Protein AF-A0A1X6WXD1-F1 (afdb_monomer)

Secondary structure (DSSP, 8-state):
--PPPPPPPP--PPPPP---PPPPS-SS--PPPHHHHHHHHHHHHHHHHHHHHHHHHHHTSSS-GGGHHHHHHHHHTHHHHHHHHHS-TTS-HHHHTT-----HHHHHHHHHHHHHHHHHHHHHHHHHHHHHT-------S-HHHHHHHHHHHHHHHHHHHHHHHIIIIIIIHHHHGGG-HHHHHHHHHHHHH-

Structure (mmCIF, N/CA/C/O backbone):
data_AF-A0A1X6WXD1-F1
#
_entry.id   AF-A0A1X6WXD1-F1
#
loop_
_atom_site.group_PDB
_atom_site.id
_atom_site.type_symbol
_atom_site.label_atom_id
_atom_site.label_alt_id
_atom_site.label_comp_id
_atom_site.label_asym_id
_atom_site.label_entity_id
_atom_site.label_seq_id
_atom_site.pdbx_PDB_ins_code
_atom_site.Cartn_x
_atom_site.Cartn_y
_atom_site.Cartn_z
_atom_site.occupancy
_atom_site.B_iso_or_equiv
_atom_site.auth_seq_id
_atom_site.auth_comp_id
_atom_site.auth_asym_id
_atom_site.auth_atom_id
_atom_site.pdbx_PDB_model_num
ATOM 1 N N . MET A 1 1 ? -88.765 22.624 2.369 1.00 48.56 1 MET A N 1
ATOM 2 C CA . MET A 1 1 ? -87.751 21.560 2.537 1.00 48.56 1 MET A CA 1
ATOM 3 C C . MET A 1 1 ? -86.383 22.244 2.552 1.00 48.56 1 MET A C 1
ATOM 5 O O . MET A 1 1 ? -85.801 22.458 1.502 1.00 48.56 1 MET A O 1
ATOM 9 N N . HIS A 1 2 ? -85.941 22.724 3.717 1.00 47.31 2 HIS A N 1
ATOM 10 C CA . HIS A 1 2 ? -8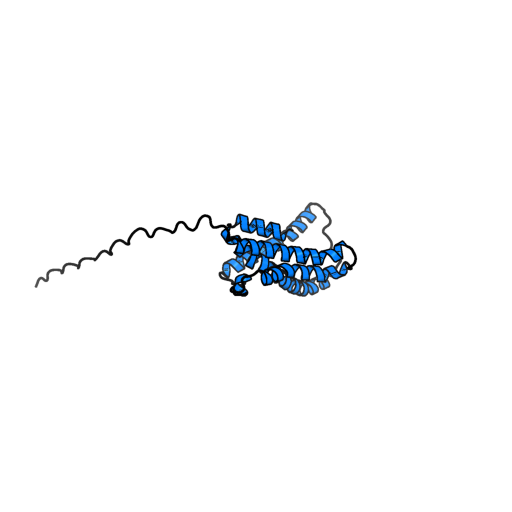4.660 23.423 3.893 1.00 47.31 2 HIS A CA 1
ATOM 11 C C . HIS A 1 2 ? -83.834 22.622 4.902 1.00 47.31 2 HIS A C 1
ATOM 13 O O . HIS A 1 2 ? -84.168 22.594 6.082 1.00 47.31 2 HIS A O 1
ATOM 19 N N . LEU A 1 3 ? -82.805 21.923 4.421 1.00 53.38 3 LEU A N 1
ATOM 20 C CA . LEU A 1 3 ? -81.825 21.232 5.257 1.00 53.38 3 LEU A CA 1
ATOM 21 C C . LEU A 1 3 ? -80.667 22.197 5.535 1.00 53.38 3 LEU A C 1
ATOM 23 O O . LEU A 1 3 ? -80.061 22.724 4.604 1.00 53.38 3 LEU A O 1
ATOM 27 N N . ALA A 1 4 ? -80.406 22.456 6.815 1.00 57.50 4 ALA A N 1
ATOM 28 C CA . ALA A 1 4 ? -79.294 23.281 7.274 1.00 57.50 4 ALA A CA 1
ATOM 29 C C . ALA A 1 4 ? -77.946 22.546 7.097 1.00 57.50 4 ALA A C 1
ATOM 31 O O . ALA A 1 4 ? -77.901 21.321 7.234 1.00 57.50 4 ALA A O 1
ATOM 32 N N . PRO A 1 5 ? -76.841 23.263 6.818 1.00 61.25 5 PRO A N 1
ATOM 33 C CA . PRO A 1 5 ? -75.534 22.651 6.612 1.00 61.25 5 PRO A CA 1
ATOM 34 C C . PRO A 1 5 ? -74.888 22.230 7.941 1.00 61.25 5 PRO A C 1
ATOM 36 O O . PRO A 1 5 ? -74.872 22.977 8.919 1.00 61.25 5 PRO A O 1
ATOM 39 N N . SER A 1 6 ? -74.350 21.012 7.964 1.00 67.75 6 SER A N 1
ATOM 40 C CA . SER A 1 6 ? -73.654 20.414 9.106 1.00 67.75 6 SER A CA 1
ATOM 41 C C . SER A 1 6 ? -72.299 21.090 9.355 1.00 67.75 6 SER A C 1
ATOM 43 O O . SER A 1 6 ? -71.526 21.302 8.423 1.00 67.75 6 SER A O 1
ATOM 45 N N . ALA A 1 7 ? -71.998 21.412 10.615 1.00 71.25 7 ALA A N 1
ATOM 46 C CA . ALA A 1 7 ? -70.730 22.021 11.015 1.00 71.25 7 ALA A CA 1
ATOM 47 C C . ALA A 1 7 ? -69.546 21.029 10.900 1.00 71.25 7 ALA A C 1
ATOM 49 O O . ALA A 1 7 ? -69.711 19.850 11.225 1.00 71.25 7 ALA A O 1
ATOM 50 N N . PRO A 1 8 ? -68.346 21.478 10.481 1.00 67.56 8 PRO A N 1
ATOM 51 C CA . PRO A 1 8 ? -67.167 20.620 10.392 1.00 67.56 8 PRO A CA 1
ATOM 52 C C . PRO A 1 8 ? -66.574 20.303 11.776 1.00 67.56 8 PRO A C 1
ATOM 54 O O . PRO A 1 8 ? -66.533 21.147 12.671 1.00 67.56 8 PRO A O 1
ATOM 57 N N . ALA A 1 9 ? -66.093 19.067 11.936 1.00 72.06 9 ALA A N 1
ATOM 58 C CA . ALA A 1 9 ? -65.501 18.560 13.171 1.00 72.06 9 ALA A CA 1
ATOM 59 C C . ALA A 1 9 ? -64.165 19.256 13.524 1.00 72.06 9 ALA A C 1
ATOM 61 O O . ALA A 1 9 ? -63.400 19.622 12.626 1.00 72.06 9 ALA A O 1
ATOM 62 N N . PRO A 1 10 ? -63.836 19.411 14.823 1.00 64.69 10 PRO A N 1
ATOM 63 C CA . PRO A 1 10 ? -62.622 20.095 15.256 1.00 64.69 10 PRO A CA 1
ATOM 64 C C . PRO A 1 10 ? -61.360 19.285 14.925 1.00 64.69 10 PRO A C 1
ATOM 66 O O . PRO A 1 10 ? -61.199 18.135 15.338 1.00 64.69 10 PRO A O 1
ATOM 69 N N . VAL A 1 11 ? -60.428 19.919 14.212 1.00 72.00 11 VAL A N 1
ATOM 70 C CA . VAL A 1 11 ? -59.100 19.376 13.898 1.00 72.00 11 VAL A CA 1
ATOM 71 C C . VAL A 1 11 ? -58.267 19.300 15.183 1.00 72.00 11 VAL A C 1
ATOM 73 O O . VAL A 1 11 ? -57.870 20.326 15.739 1.00 72.00 11 VAL A O 1
ATOM 76 N N . ARG A 1 12 ? -57.978 18.084 15.668 1.00 65.88 12 ARG A N 1
ATOM 77 C CA . ARG A 1 12 ? -57.019 17.865 16.767 1.00 65.88 12 ARG A CA 1
ATOM 78 C C . ARG A 1 12 ? -55.612 18.236 16.295 1.00 65.88 12 ARG A C 1
ATOM 80 O O . ARG A 1 12 ? -55.064 17.575 15.417 1.00 65.88 12 ARG A O 1
ATOM 87 N N . ARG A 1 13 ? -55.010 19.264 16.899 1.00 68.56 13 ARG A N 1
ATOM 88 C CA . ARG A 1 13 ? -53.580 19.554 16.724 1.00 68.56 13 ARG A CA 1
ATOM 89 C C . ARG A 1 13 ? -52.747 18.506 17.481 1.00 68.56 13 ARG A C 1
ATOM 91 O O . ARG A 1 13 ? -53.085 18.218 18.631 1.00 68.56 13 ARG A O 1
ATOM 98 N N . PRO A 1 14 ? -51.689 17.936 16.879 1.00 64.69 14 PRO A N 1
ATOM 99 C CA . PRO A 1 14 ? -50.754 17.078 17.599 1.00 64.69 14 PRO A CA 1
ATOM 100 C C . PRO A 1 14 ? -50.021 17.883 18.681 1.00 64.69 14 PRO A C 1
ATOM 102 O O . PRO A 1 14 ? -49.729 19.066 18.500 1.00 64.69 14 PRO A O 1
ATOM 105 N N . ALA A 1 15 ? -49.773 17.242 19.823 1.00 72.12 15 ALA A N 1
ATOM 106 C CA . ALA A 1 15 ? -49.059 17.841 20.945 1.00 72.12 15 ALA A CA 1
ATOM 107 C C . ALA A 1 15 ? -47.616 18.215 20.540 1.00 72.12 15 ALA A C 1
ATOM 109 O O . ALA A 1 15 ? -47.012 17.489 19.747 1.00 72.12 15 ALA A O 1
ATOM 110 N N . PRO A 1 16 ? -47.056 19.319 21.068 1.00 65.69 16 PRO A N 1
ATOM 111 C CA . PRO A 1 16 ? -45.672 19.695 20.805 1.00 65.69 16 PRO A CA 1
ATOM 112 C C . PRO A 1 16 ? -44.719 18.609 21.321 1.00 65.69 16 PRO A C 1
ATOM 114 O O . PRO A 1 16 ? -44.804 18.180 22.472 1.00 65.69 16 PRO A O 1
ATOM 117 N N . GLU A 1 17 ? -43.828 18.157 20.440 1.00 64.50 17 GLU A N 1
ATOM 118 C CA . GLU A 1 17 ? -42.759 17.211 20.749 1.00 64.50 17 GLU A CA 1
ATOM 119 C C . GLU A 1 17 ? -41.848 17.803 21.843 1.00 64.50 17 GLU A C 1
ATOM 121 O O . GLU A 1 17 ? -41.501 18.987 21.763 1.00 64.50 17 GLU A O 1
ATOM 126 N N . PRO A 1 18 ? -41.461 17.038 22.881 1.00 63.66 18 PRO A N 1
ATOM 127 C CA . PRO A 1 18 ? -40.590 17.548 23.931 1.00 63.66 18 PRO A CA 1
ATOM 128 C C . PRO A 1 18 ? -39.228 17.934 23.344 1.00 63.66 18 PRO A C 1
ATOM 130 O O . PRO A 1 18 ? -38.431 17.088 22.934 1.00 63.66 18 PRO A O 1
ATOM 133 N N . VAL A 1 19 ? -38.972 19.241 23.317 1.00 65.69 19 VAL A N 1
ATOM 134 C CA . VAL A 1 19 ? -37.681 19.835 22.979 1.00 65.69 19 VAL A CA 1
ATOM 135 C C . VAL A 1 19 ? -36.652 19.381 24.012 1.00 65.69 19 VAL A C 1
ATOM 137 O O . VAL A 1 19 ? -36.788 19.663 25.199 1.00 65.69 19 VAL A O 1
ATOM 140 N N . GLY A 1 20 ? -35.598 18.717 23.538 1.00 57.03 20 GLY A N 1
ATOM 141 C CA . GLY A 1 20 ? -34.371 18.505 24.301 1.00 57.03 20 GLY A CA 1
ATOM 142 C C . GLY A 1 20 ? -34.210 17.099 24.869 1.00 57.03 20 GLY A C 1
ATOM 143 O O . GLY A 1 20 ? -34.430 16.859 26.052 1.00 57.03 20 GLY A O 1
ATOM 144 N N . ARG A 1 21 ? -33.666 16.185 24.058 1.00 58.44 21 ARG A N 1
ATOM 145 C CA . ARG A 1 21 ? -32.706 15.235 24.629 1.00 58.44 21 ARG A CA 1
ATOM 146 C C . ARG A 1 21 ? -31.369 15.970 24.736 1.00 58.44 21 ARG A C 1
ATOM 148 O O . ARG A 1 21 ? -30.924 16.489 23.711 1.00 58.44 21 ARG A O 1
ATOM 155 N N . PRO A 1 22 ? -30.730 16.034 25.916 1.00 53.44 22 PRO A N 1
ATOM 156 C CA . PRO A 1 22 ? -29.361 16.514 26.000 1.00 53.44 22 PRO A CA 1
ATOM 157 C C . PRO A 1 22 ? -28.503 15.643 25.080 1.00 53.44 22 PRO A C 1
ATOM 159 O O . PRO A 1 22 ? -28.477 14.416 25.206 1.00 53.44 22 PRO A O 1
ATOM 162 N N . VAL A 1 23 ? -27.866 16.280 24.098 1.00 59.88 23 VAL A N 1
ATOM 163 C CA . VAL A 1 23 ? -26.825 15.648 23.290 1.00 59.88 23 VAL A CA 1
ATOM 164 C C . VAL A 1 23 ? -25.722 15.267 24.276 1.00 59.88 23 VAL A C 1
ATOM 166 O O . VAL A 1 23 ? -25.242 16.151 24.980 1.00 59.88 23 VAL A O 1
ATOM 169 N N . PRO A 1 24 ? -25.339 13.986 24.405 1.00 51.44 24 PRO A N 1
ATOM 170 C CA . PRO A 1 24 ? -24.245 13.630 25.290 1.00 51.44 24 PRO A CA 1
ATOM 171 C C . PRO A 1 24 ? -22.985 14.366 24.826 1.00 51.44 24 PRO A C 1
ATOM 173 O O . PRO A 1 24 ? -22.583 14.214 23.669 1.00 51.44 24 PRO A O 1
ATOM 176 N N . ASP A 1 25 ? -22.343 15.100 25.733 1.00 48.59 25 ASP A N 1
ATOM 177 C CA . ASP A 1 25 ? -21.084 15.845 25.551 1.00 48.59 25 ASP A CA 1
ATOM 178 C C . ASP A 1 25 ? -19.863 14.958 25.197 1.00 48.59 25 ASP A C 1
ATOM 180 O O . ASP A 1 25 ? -18.711 15.300 25.443 1.00 48.59 25 ASP A O 1
ATOM 184 N N . SER A 1 26 ? -20.058 13.770 24.622 1.00 49.88 26 SER A N 1
ATOM 185 C CA . SER A 1 26 ? -19.025 12.738 24.521 1.00 49.88 26 SER A CA 1
ATOM 186 C C . SER A 1 26 ? -18.283 12.657 23.183 1.00 49.88 26 SER A C 1
ATOM 188 O O . SER A 1 26 ? -17.554 11.686 22.979 1.00 49.88 26 SER A O 1
ATOM 190 N N . VAL A 1 27 ? -18.455 13.612 22.262 1.00 49.44 27 VAL A N 1
ATOM 191 C CA . VAL A 1 27 ? -17.856 13.523 20.909 1.00 49.44 27 VAL A CA 1
ATOM 192 C C . VAL A 1 27 ? -16.528 14.284 20.781 1.00 49.44 27 VAL A C 1
ATOM 194 O O . VAL A 1 27 ? -15.740 13.990 19.886 1.00 49.44 27 VAL A O 1
ATOM 197 N N . ALA A 1 28 ? -16.202 15.187 21.705 1.00 44.31 28 ALA A N 1
ATOM 198 C CA . ALA A 1 28 ? -14.945 15.929 21.675 1.00 44.31 28 ALA A CA 1
ATOM 199 C C . ALA A 1 28 ? -13.966 15.391 22.733 1.00 44.31 28 ALA A C 1
ATOM 201 O O . ALA A 1 28 ? -14.111 15.661 23.919 1.00 44.31 28 ALA A O 1
ATOM 202 N N . GLY A 1 29 ? -12.950 14.628 22.314 1.00 44.19 29 GLY A N 1
ATOM 203 C CA . GLY A 1 29 ? -11.705 14.528 23.094 1.00 44.19 29 GLY A CA 1
ATOM 204 C C . GLY A 1 29 ? -11.271 13.160 23.623 1.00 44.19 29 GLY A C 1
ATOM 205 O O . GLY A 1 29 ? -10.232 13.088 24.275 1.00 44.19 29 GLY A O 1
ATOM 206 N N . ARG A 1 30 ? -11.957 12.048 23.328 1.00 48.09 30 ARG A N 1
ATOM 207 C CA . ARG A 1 30 ? -11.379 10.728 23.640 1.00 48.09 30 ARG A CA 1
ATOM 208 C C . ARG A 1 30 ? -10.403 10.302 22.547 1.00 48.09 30 ARG A C 1
ATOM 210 O O . ARG A 1 30 ? -10.778 9.648 21.578 1.00 48.09 30 ARG A O 1
ATOM 217 N N . GLY A 1 31 ? -9.132 10.665 22.738 1.00 51.12 31 GLY A N 1
ATOM 218 C CA . GLY A 1 31 ? -8.014 9.991 22.077 1.00 51.12 31 GLY A CA 1
ATOM 219 C C . GLY A 1 31 ? -8.125 8.468 22.250 1.00 51.12 31 GLY A C 1
ATOM 220 O O . GLY A 1 31 ? -8.835 8.001 23.149 1.00 51.12 31 GLY A O 1
ATOM 221 N N . PRO A 1 32 ? -7.476 7.660 21.394 1.00 55.47 32 PRO A N 1
ATOM 222 C CA . PRO A 1 32 ? -7.633 6.217 21.478 1.00 55.47 32 PRO A CA 1
ATOM 223 C C . PRO A 1 32 ? -7.220 5.750 22.869 1.00 55.47 32 PRO A C 1
ATOM 225 O O . PRO A 1 32 ? -6.181 6.173 23.378 1.00 55.47 32 PRO A O 1
ATOM 228 N N . GLY A 1 33 ? -8.021 4.870 23.473 1.00 65.25 33 GLY A N 1
ATOM 229 C CA . GLY A 1 33 ? -7.634 4.245 24.733 1.00 65.25 33 GLY A CA 1
ATOM 230 C C . GLY A 1 33 ? -6.223 3.639 24.614 1.00 65.25 33 GLY A C 1
ATOM 231 O O . GLY A 1 33 ? -5.844 3.224 23.515 1.00 65.25 33 GLY A O 1
ATOM 232 N N . PRO A 1 34 ? -5.442 3.547 25.704 1.00 68.75 34 PRO A N 1
ATOM 233 C CA . PRO A 1 34 ? -4.038 3.111 25.668 1.00 68.75 34 PRO A CA 1
ATOM 234 C C . PRO A 1 34 ? -3.801 1.818 24.867 1.00 68.75 34 PRO A C 1
ATOM 236 O O . PRO A 1 34 ? -2.837 1.704 24.115 1.00 68.75 34 PRO A O 1
ATOM 239 N N . ILE A 1 35 ? -4.749 0.879 24.939 1.00 70.81 35 ILE A N 1
ATOM 240 C CA . ILE A 1 35 ? -4.738 -0.397 24.206 1.00 70.81 35 ILE A CA 1
ATOM 241 C C . ILE A 1 35 ? -4.764 -0.199 22.677 1.00 70.81 35 ILE A C 1
ATOM 243 O O . ILE A 1 35 ? -4.145 -0.966 21.943 1.00 70.81 35 ILE A O 1
ATOM 247 N N . ALA A 1 36 ? -5.462 0.819 22.172 1.00 84.38 36 ALA A N 1
ATOM 248 C CA . ALA A 1 36 ? -5.522 1.117 20.742 1.00 84.38 36 ALA A CA 1
ATOM 249 C C . ALA A 1 36 ? -4.212 1.736 20.232 1.00 84.38 36 ALA A C 1
ATOM 251 O O . ALA A 1 36 ? -3.748 1.366 19.157 1.00 84.38 36 ALA A O 1
ATOM 252 N N . LEU A 1 37 ? -3.571 2.608 21.020 1.00 88.88 37 LEU A N 1
ATOM 253 C CA . LEU A 1 37 ? -2.254 3.146 20.669 1.00 88.88 37 LEU A CA 1
ATOM 254 C C . LEU A 1 37 ? -1.190 2.042 20.631 1.00 88.88 37 LEU A C 1
ATOM 256 O O . LEU A 1 37 ? -0.440 1.965 19.663 1.00 88.88 37 LEU A O 1
ATOM 260 N N . MET A 1 38 ? -1.162 1.159 21.634 1.00 92.00 38 MET A N 1
ATOM 261 C CA . MET A 1 38 ? -0.198 0.051 21.677 1.00 92.00 38 MET A CA 1
ATOM 262 C C . MET A 1 38 ? -0.319 -0.877 20.467 1.00 92.00 38 MET A C 1
ATOM 264 O O . MET A 1 38 ? 0.689 -1.356 19.961 1.00 92.00 38 MET A O 1
ATOM 268 N N . ARG A 1 39 ? -1.534 -1.099 19.952 1.00 93.38 39 ARG A N 1
ATOM 269 C CA . ARG A 1 39 ? -1.726 -1.886 18.727 1.00 93.38 39 ARG A CA 1
ATOM 270 C C . ARG A 1 39 ? -1.208 -1.182 17.484 1.00 93.38 39 ARG A C 1
ATOM 272 O O . ARG A 1 39 ? -0.612 -1.844 16.648 1.00 93.38 39 ARG A O 1
ATOM 279 N N . VAL A 1 40 ? -1.422 0.128 17.358 1.00 94.19 40 VAL A N 1
ATOM 280 C CA . VAL A 1 40 ? -0.889 0.911 16.230 1.00 94.19 40 VAL A CA 1
ATOM 281 C C . VAL A 1 40 ? 0.640 0.902 16.246 1.00 94.19 40 VAL A C 1
ATOM 283 O O . VAL A 1 40 ? 1.257 0.687 15.209 1.00 94.19 40 VAL A O 1
ATOM 286 N N . LEU A 1 41 ? 1.249 1.060 17.424 1.00 95.00 41 LEU A N 1
ATOM 287 C CA . LEU A 1 41 ? 2.702 0.959 17.575 1.00 95.00 41 LEU A CA 1
ATOM 288 C C . LEU A 1 41 ? 3.205 -0.457 17.281 1.00 95.00 41 LEU A C 1
ATOM 290 O O . LEU A 1 41 ? 4.175 -0.615 16.550 1.00 95.00 41 LEU A O 1
ATOM 294 N N . GLY A 1 42 ? 2.522 -1.486 17.790 1.00 96.19 42 GLY A N 1
ATOM 295 C CA . GLY A 1 42 ? 2.845 -2.879 17.485 1.00 96.19 42 GLY A CA 1
ATOM 296 C C . GLY A 1 42 ? 2.757 -3.179 15.989 1.00 96.19 42 GLY A C 1
ATOM 297 O O . GLY A 1 42 ? 3.638 -3.835 15.447 1.00 96.19 42 GLY A O 1
ATOM 298 N N . PHE A 1 43 ? 1.737 -2.652 15.307 1.00 96.75 43 PHE A N 1
ATOM 299 C CA . PHE A 1 43 ? 1.608 -2.753 13.856 1.00 96.75 43 PHE A CA 1
ATOM 300 C C . PHE A 1 43 ? 2.802 -2.104 13.153 1.00 96.75 43 PHE A C 1
ATOM 302 O O . PHE A 1 43 ? 3.431 -2.755 12.326 1.00 96.75 43 PHE A O 1
ATOM 309 N N . ALA A 1 44 ? 3.141 -0.862 13.513 1.00 96.25 44 ALA A N 1
ATOM 310 C CA . ALA A 1 44 ? 4.248 -0.131 12.902 1.00 96.25 44 ALA A CA 1
ATOM 311 C C . ALA A 1 44 ? 5.584 -0.865 13.083 1.00 96.25 44 ALA A C 1
ATOM 313 O O . ALA A 1 44 ? 6.301 -1.082 12.112 1.00 96.25 44 ALA A O 1
ATOM 314 N N . VAL A 1 45 ? 5.884 -1.316 14.306 1.00 97.44 45 VAL A N 1
ATOM 315 C CA . VAL A 1 45 ? 7.113 -2.064 14.613 1.00 97.44 45 VAL A CA 1
ATOM 316 C C . VAL A 1 45 ? 7.187 -3.364 13.819 1.00 97.44 45 VAL A C 1
ATOM 318 O O . VAL A 1 45 ? 8.244 -3.686 13.290 1.00 97.44 45 VAL A O 1
ATOM 321 N N . LEU A 1 46 ? 6.086 -4.111 13.711 1.00 97.31 46 LEU A N 1
ATOM 322 C CA . LEU A 1 46 ? 6.081 -5.365 12.958 1.00 97.31 46 LEU A CA 1
ATOM 323 C C . LEU A 1 46 ? 6.203 -5.134 11.452 1.00 97.31 46 LEU A C 1
ATOM 325 O O . LEU A 1 46 ? 6.985 -5.826 10.809 1.00 97.31 46 LEU A O 1
ATOM 329 N N . ALA A 1 47 ? 5.457 -4.179 10.892 1.00 96.06 47 ALA A N 1
ATOM 330 C CA . ALA A 1 47 ? 5.466 -3.905 9.458 1.00 96.06 47 ALA A CA 1
ATOM 331 C C . ALA A 1 47 ? 6.840 -3.392 9.002 1.00 96.06 47 ALA A C 1
ATOM 333 O O . ALA A 1 47 ? 7.459 -4.008 8.132 1.00 96.06 47 ALA A O 1
ATOM 334 N N . ILE A 1 48 ? 7.335 -2.332 9.655 1.00 95.88 48 ILE A N 1
ATOM 335 C CA . ILE A 1 48 ? 8.623 -1.692 9.349 1.00 95.88 48 ILE A CA 1
ATOM 336 C C . ILE A 1 48 ? 9.782 -2.611 9.739 1.00 95.88 48 ILE A C 1
ATOM 338 O O . ILE A 1 48 ? 10.746 -2.760 8.995 1.00 95.88 48 ILE A O 1
ATOM 342 N N . GLY A 1 49 ? 9.701 -3.273 10.895 1.00 96.44 49 GLY A N 1
ATOM 343 C CA . GLY A 1 49 ? 10.745 -4.188 11.349 1.00 96.44 49 GLY A CA 1
ATOM 344 C C . GLY A 1 49 ? 10.904 -5.383 10.415 1.00 96.44 49 GLY A C 1
ATOM 345 O O . GLY A 1 49 ? 12.027 -5.733 10.061 1.00 96.44 49 GLY A O 1
ATOM 346 N N . ALA A 1 50 ? 9.802 -5.986 9.962 1.00 95.69 50 ALA A N 1
ATOM 347 C CA . ALA A 1 50 ? 9.859 -7.114 9.038 1.00 95.69 50 ALA A CA 1
ATOM 348 C C . ALA A 1 50 ? 10.355 -6.704 7.643 1.00 95.69 50 ALA A C 1
ATOM 350 O O . ALA A 1 50 ? 11.183 -7.417 7.077 1.00 95.69 50 ALA A O 1
ATOM 351 N N . SER A 1 51 ? 9.908 -5.565 7.099 1.00 94.31 51 SER A N 1
ATOM 352 C CA . SER A 1 51 ? 10.415 -5.072 5.807 1.00 94.31 51 SER A CA 1
ATOM 353 C C . SER A 1 51 ? 11.901 -4.703 5.889 1.00 94.31 51 SER A C 1
ATOM 355 O O . SER A 1 51 ? 12.680 -5.063 5.004 1.00 94.31 51 SER A O 1
ATOM 357 N N . THR A 1 52 ? 12.327 -4.078 6.991 1.00 94.81 52 THR A N 1
ATOM 358 C CA . THR A 1 52 ? 13.740 -3.782 7.269 1.00 94.81 52 THR A CA 1
ATOM 359 C C . THR A 1 52 ? 14.563 -5.065 7.347 1.00 94.81 52 THR A C 1
ATOM 361 O O . THR A 1 52 ? 15.576 -5.181 6.663 1.00 94.81 52 THR A O 1
ATOM 364 N N . LEU A 1 53 ? 14.120 -6.065 8.117 1.00 95.31 53 LEU A N 1
ATOM 365 C CA . LEU A 1 53 ? 14.815 -7.352 8.244 1.00 95.31 53 LEU A CA 1
ATOM 366 C C . LEU A 1 53 ? 14.953 -8.075 6.899 1.00 95.31 53 LEU A C 1
ATOM 368 O O . LEU A 1 53 ? 16.005 -8.651 6.637 1.00 95.31 53 LEU A O 1
ATOM 372 N N . LEU A 1 54 ? 13.934 -8.012 6.037 1.00 93.56 54 LEU A N 1
ATOM 373 C CA . LEU A 1 54 ? 14.005 -8.554 4.675 1.00 93.56 54 LEU A CA 1
ATOM 374 C C . LEU A 1 54 ? 15.012 -7.807 3.792 1.00 93.56 54 LEU A C 1
ATOM 376 O O . LEU A 1 54 ? 15.579 -8.404 2.880 1.00 93.56 54 LEU A O 1
ATOM 380 N N . SER A 1 55 ? 15.256 -6.527 4.073 1.00 93.00 55 SER A N 1
ATOM 381 C CA . SER A 1 55 ? 16.152 -5.665 3.295 1.00 93.00 55 SER A CA 1
ATOM 382 C C . SER A 1 55 ? 17.618 -5.762 3.743 1.00 93.00 55 SER A C 1
ATOM 384 O O . SER A 1 55 ? 18.525 -5.548 2.940 1.00 93.00 55 SER A O 1
ATOM 386 N N . VAL A 1 56 ? 17.881 -6.131 5.004 1.00 95.44 56 VAL A N 1
ATOM 387 C CA . VAL A 1 56 ? 19.241 -6.241 5.573 1.00 95.44 56 VAL A CA 1
ATOM 388 C C . VAL A 1 56 ? 20.180 -7.146 4.750 1.00 95.44 56 VAL A C 1
ATOM 390 O O . VAL A 1 56 ? 21.299 -6.713 4.473 1.00 95.44 56 VAL A O 1
ATOM 393 N N . PRO A 1 57 ? 19.786 -8.355 4.300 1.00 95.19 57 PRO A N 1
ATOM 394 C CA . PRO A 1 57 ? 20.664 -9.214 3.502 1.00 95.19 57 PRO A CA 1
ATOM 395 C C . PRO A 1 57 ? 21.039 -8.634 2.133 1.00 95.19 57 PRO A C 1
ATOM 397 O O . PRO A 1 57 ? 22.057 -9.020 1.573 1.00 95.19 57 PRO A O 1
ATOM 400 N N . PHE A 1 58 ? 20.249 -7.711 1.589 1.00 94.81 58 PHE A N 1
ATOM 401 C CA . PHE A 1 58 ? 20.606 -7.002 0.359 1.00 94.81 58 PHE A CA 1
ATOM 402 C C . PHE A 1 58 ? 21.584 -5.866 0.662 1.00 94.81 58 PHE A C 1
ATOM 404 O O . PHE A 1 58 ? 22.584 -5.707 -0.029 1.00 94.81 58 PHE A O 1
ATOM 411 N N . ALA A 1 59 ? 21.355 -5.133 1.755 1.00 92.94 59 ALA A N 1
ATOM 412 C CA . ALA A 1 59 ? 22.234 -4.046 2.185 1.00 92.94 59 ALA A CA 1
ATOM 413 C C . ALA A 1 59 ? 23.641 -4.524 2.591 1.00 92.94 59 ALA A C 1
ATOM 415 O O . ALA A 1 59 ? 24.619 -3.810 2.386 1.00 92.94 59 ALA A O 1
ATOM 416 N N . LEU A 1 60 ? 23.754 -5.725 3.167 1.00 96.19 60 LEU A N 1
ATOM 417 C CA . LEU A 1 60 ? 25.036 -6.300 3.588 1.00 96.19 60 LEU A CA 1
ATOM 418 C C . LEU A 1 60 ? 25.786 -7.029 2.455 1.00 96.19 60 LEU A C 1
ATOM 420 O O . LEU A 1 60 ? 26.923 -7.450 2.661 1.00 96.19 60 LEU A O 1
ATOM 424 N N . GLY A 1 61 ? 25.155 -7.229 1.293 1.00 94.31 61 GLY A N 1
ATOM 425 C CA . GLY A 1 61 ? 25.720 -7.954 0.151 1.00 94.31 61 GLY A CA 1
ATOM 426 C C . GLY A 1 61 ? 25.736 -9.500 0.151 1.00 94.31 61 GLY A C 1
ATOM 427 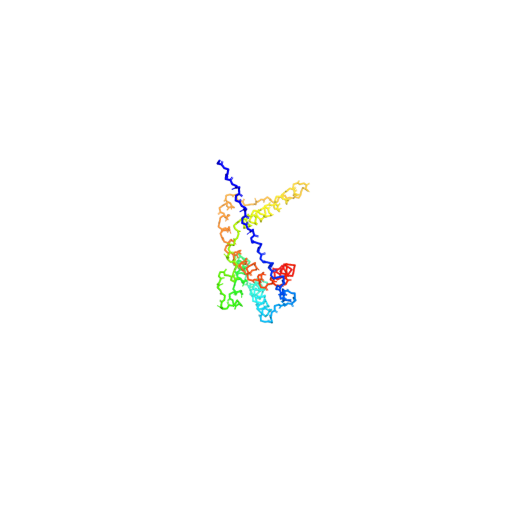O O . GLY A 1 61 ? 26.260 -10.040 -0.823 1.00 94.31 61 GLY A O 1
ATOM 428 N N . PRO A 1 62 ? 25.215 -10.273 1.135 1.00 93.25 62 PRO A N 1
ATOM 429 C CA . PRO A 1 62 ? 25.208 -11.738 1.028 1.00 93.25 62 PRO A CA 1
ATOM 430 C C . PRO A 1 62 ? 24.182 -12.304 0.033 1.00 93.25 62 PRO A C 1
ATOM 432 O O . PRO A 1 62 ? 24.263 -13.489 -0.288 1.00 93.25 62 PRO A O 1
ATOM 435 N N . VAL A 1 63 ? 23.203 -11.511 -0.420 1.00 94.62 63 VAL A N 1
ATOM 436 C CA . VAL A 1 63 ? 22.137 -11.959 -1.333 1.00 94.62 63 VAL A CA 1
ATOM 437 C C . VAL A 1 63 ? 22.256 -11.245 -2.686 1.00 94.62 63 VAL A C 1
ATOM 439 O O . VAL A 1 63 ? 22.422 -10.027 -2.703 1.00 94.62 63 VAL A O 1
ATOM 442 N N . PRO A 1 64 ? 22.152 -11.976 -3.813 1.00 94.81 64 PRO A N 1
ATOM 443 C CA . PRO A 1 64 ? 22.226 -11.397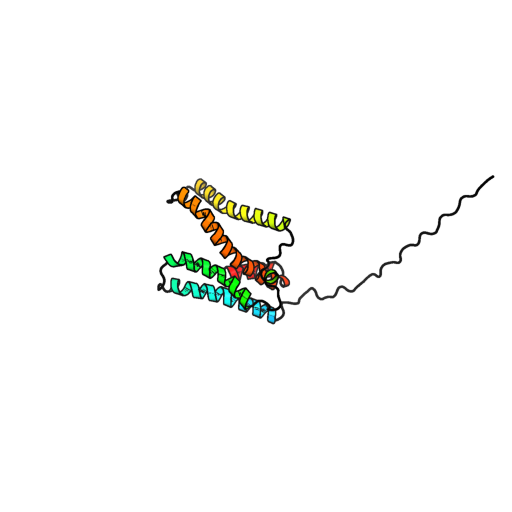 -5.154 1.00 94.81 64 PRO A CA 1
ATOM 444 C C . PRO A 1 64 ? 21.044 -10.456 -5.461 1.00 94.81 64 PRO A C 1
ATOM 446 O O . PRO A 1 64 ? 19.918 -10.699 -5.018 1.00 94.81 64 PRO A O 1
ATOM 449 N N . GLU A 1 65 ? 21.278 -9.399 -6.249 1.00 92.31 65 GLU A N 1
ATOM 450 C CA . GLU A 1 65 ? 20.260 -8.390 -6.602 1.00 92.31 65 GLU A CA 1
ATOM 451 C C . GLU A 1 65 ? 19.078 -8.988 -7.377 1.00 92.31 65 GLU A C 1
ATOM 453 O O . GLU A 1 65 ? 17.947 -8.516 -7.268 1.00 92.31 65 GLU A O 1
ATOM 458 N N . GLU A 1 66 ? 19.296 -10.084 -8.099 1.00 92.88 66 GLU A N 1
ATOM 459 C CA . GLU A 1 66 ? 18.261 -10.811 -8.833 1.00 92.88 66 GLU A CA 1
ATOM 460 C C . GLU A 1 66 ? 17.151 -11.332 -7.904 1.00 92.88 66 GLU A C 1
ATOM 462 O O . GLU A 1 66 ? 15.998 -11.476 -8.321 1.00 92.88 66 GLU A O 1
ATOM 467 N N . ALA A 1 67 ? 17.459 -11.560 -6.621 1.00 92.88 67 ALA A N 1
ATOM 468 C CA . ALA A 1 67 ? 16.470 -11.972 -5.632 1.00 92.88 67 ALA A CA 1
ATOM 469 C C . ALA A 1 67 ? 15.516 -10.834 -5.215 1.00 92.88 67 ALA A C 1
ATOM 471 O O . ALA A 1 67 ? 14.475 -11.118 -4.614 1.00 92.88 67 ALA A O 1
ATOM 472 N N . LEU A 1 68 ? 15.794 -9.569 -5.569 1.00 90.56 68 LEU A N 1
ATOM 473 C CA . LEU A 1 68 ? 14.891 -8.437 -5.306 1.00 90.56 68 LEU A CA 1
ATOM 474 C C . LEU A 1 68 ? 13.525 -8.628 -5.970 1.00 90.56 68 LEU A C 1
ATOM 476 O O . LEU A 1 68 ? 12.507 -8.236 -5.396 1.00 90.56 68 LEU A O 1
ATOM 480 N N . GLY A 1 69 ? 13.489 -9.298 -7.128 1.00 86.81 69 GLY A N 1
ATOM 481 C CA . GLY A 1 69 ? 12.248 -9.628 -7.831 1.00 86.81 69 GLY A CA 1
ATOM 482 C C . GLY A 1 69 ? 11.281 -10.485 -7.007 1.00 86.81 69 GLY A C 1
ATOM 483 O O . GLY A 1 69 ? 10.082 -10.459 -7.269 1.00 86.81 69 GLY A O 1
ATOM 484 N N . LEU A 1 70 ? 11.781 -11.199 -5.992 1.00 87.19 70 LEU A N 1
ATOM 485 C CA . LEU A 1 70 ? 10.976 -11.949 -5.027 1.00 87.19 70 LEU A CA 1
ATOM 486 C C . LEU A 1 70 ? 10.903 -11.245 -3.665 1.00 87.19 70 LEU A C 1
ATOM 488 O O . LEU A 1 70 ? 9.845 -11.221 -3.041 1.00 87.19 70 LEU A O 1
ATOM 492 N N . ALA A 1 71 ? 12.009 -10.673 -3.189 1.00 90.88 71 ALA A N 1
ATOM 493 C CA . ALA A 1 71 ? 12.073 -10.079 -1.857 1.00 90.88 71 ALA A CA 1
ATOM 494 C C . ALA A 1 71 ? 11.176 -8.847 -1.708 1.00 90.88 71 ALA A C 1
ATOM 496 O O . ALA A 1 71 ? 10.508 -8.717 -0.683 1.00 90.88 71 ALA A O 1
ATOM 497 N N . VAL A 1 72 ? 11.109 -7.985 -2.730 1.00 90.44 72 VAL A N 1
ATOM 498 C CA . VAL A 1 72 ? 10.254 -6.788 -2.704 1.00 90.44 72 VAL A CA 1
ATOM 499 C C . VAL A 1 72 ? 8.781 -7.184 -2.547 1.00 90.44 72 VAL A C 1
ATOM 501 O O . VAL A 1 72 ? 8.185 -6.795 -1.546 1.00 90.44 72 VAL A O 1
ATOM 504 N N . PRO A 1 73 ? 8.200 -8.033 -3.416 1.00 89.50 73 PRO A N 1
ATOM 505 C CA . PRO A 1 73 ? 6.886 -8.631 -3.195 1.00 89.50 73 PRO A CA 1
ATOM 506 C C . PRO A 1 73 ? 6.592 -9.173 -1.796 1.00 89.50 73 PRO A C 1
ATOM 508 O O . PRO A 1 73 ? 5.515 -8.952 -1.245 1.00 89.50 73 PRO A O 1
ATOM 511 N N . LEU A 1 74 ? 7.541 -9.908 -1.213 1.00 89.81 74 LEU A N 1
ATOM 512 C CA . LEU A 1 74 ? 7.374 -10.481 0.120 1.00 89.81 74 LEU A CA 1
ATOM 513 C C . LEU A 1 74 ? 7.360 -9.391 1.195 1.00 89.81 74 LEU A C 1
ATOM 515 O O . LEU A 1 74 ? 6.568 -9.476 2.134 1.00 89.81 74 LEU A O 1
ATOM 519 N N . ALA A 1 75 ? 8.179 -8.350 1.033 1.00 92.56 75 ALA A N 1
ATOM 520 C CA . ALA A 1 75 ? 8.161 -7.180 1.901 1.00 92.56 75 ALA A CA 1
ATOM 521 C C . ALA A 1 75 ? 6.810 -6.444 1.837 1.00 92.56 75 ALA A C 1
ATOM 523 O O . ALA A 1 75 ? 6.301 -6.028 2.874 1.00 92.56 75 ALA A O 1
ATOM 524 N N . GLN A 1 76 ? 6.158 -6.385 0.672 1.00 93.56 76 GLN A N 1
ATOM 525 C CA . GLN A 1 76 ? 4.817 -5.793 0.531 1.00 93.56 76 GLN A CA 1
ATOM 526 C C . GLN A 1 76 ? 3.728 -6.558 1.311 1.00 93.56 76 GLN A C 1
ATOM 528 O O . GLN A 1 76 ? 2.668 -6.019 1.624 1.00 93.56 76 GLN A O 1
ATOM 533 N N . LEU A 1 77 ? 3.965 -7.819 1.685 1.00 94.00 77 LEU A N 1
ATOM 534 C CA . LEU A 1 77 ? 3.033 -8.592 2.514 1.00 94.00 77 LEU A CA 1
ATOM 535 C C . LEU A 1 77 ? 3.243 -8.379 4.022 1.00 94.00 77 LEU A C 1
ATOM 537 O O . LEU A 1 77 ? 2.401 -8.812 4.817 1.00 94.00 77 LEU A O 1
ATOM 541 N N . THR A 1 78 ? 4.314 -7.703 4.450 1.00 94.94 78 THR A N 1
ATOM 542 C CA . THR A 1 78 ? 4.587 -7.495 5.882 1.00 94.94 78 THR A CA 1
ATOM 543 C C . THR A 1 78 ? 3.508 -6.687 6.605 1.00 94.94 78 THR A C 1
ATOM 545 O O . THR A 1 78 ? 3.164 -7.081 7.724 1.00 94.94 78 THR A O 1
ATOM 548 N N . PRO A 1 79 ? 2.882 -5.643 6.018 1.00 95.69 79 PRO A N 1
ATOM 549 C CA . PRO A 1 79 ? 1.818 -4.908 6.695 1.00 95.69 79 PRO A CA 1
ATOM 550 C C . PRO A 1 79 ? 0.590 -5.792 6.942 1.00 95.69 79 PRO A C 1
ATOM 552 O O . PRO A 1 79 ? -0.016 -5.738 8.014 1.00 95.69 79 PRO A O 1
ATOM 555 N N . LEU A 1 80 ? 0.253 -6.674 5.994 1.00 95.44 80 LEU A N 1
ATOM 556 C CA . LEU A 1 80 ? -0.830 -7.641 6.169 1.00 95.44 80 LEU A CA 1
ATOM 557 C C . LEU A 1 80 ? -0.543 -8.570 7.354 1.00 95.44 80 LEU A C 1
ATOM 559 O O . LEU A 1 80 ? -1.394 -8.738 8.231 1.00 95.44 80 LEU A O 1
ATOM 563 N N . LEU A 1 81 ? 0.663 -9.139 7.415 1.00 95.31 81 LEU A N 1
ATOM 564 C CA . LEU A 1 81 ? 1.077 -10.007 8.521 1.00 95.31 81 LEU A CA 1
ATOM 565 C C . LEU A 1 81 ? 1.057 -9.263 9.864 1.00 95.31 81 LEU A C 1
ATOM 567 O O . LEU A 1 81 ? 0.562 -9.801 10.859 1.00 95.31 81 LEU A O 1
ATOM 571 N N . ALA A 1 82 ? 1.517 -8.010 9.885 1.00 96.38 82 ALA A N 1
ATOM 572 C CA . ALA A 1 82 ? 1.483 -7.157 11.066 1.00 96.38 82 ALA A CA 1
ATOM 573 C C . ALA A 1 82 ? 0.047 -6.948 11.570 1.00 96.38 82 ALA A C 1
ATOM 575 O O . ALA A 1 82 ? -0.223 -7.138 12.759 1.00 96.38 82 ALA A O 1
ATOM 576 N N . VAL A 1 83 ? -0.906 -6.646 10.679 1.00 95.44 83 VAL A N 1
ATOM 577 C CA . VAL A 1 83 ? -2.326 -6.529 11.051 1.00 95.44 83 VAL A CA 1
ATOM 578 C C . VAL A 1 83 ? -2.872 -7.841 11.589 1.00 95.44 83 VAL A C 1
ATOM 580 O O . VAL A 1 83 ? -3.549 -7.841 12.617 1.00 95.44 83 VAL A O 1
ATOM 583 N N . LEU A 1 84 ? -2.581 -8.970 10.939 1.00 95.00 84 LEU A N 1
ATOM 584 C CA . LEU A 1 84 ? -3.041 -10.277 11.413 1.00 95.00 84 LEU A CA 1
ATOM 585 C C . LEU A 1 84 ? -2.543 -10.588 12.832 1.00 95.00 84 LEU A C 1
ATOM 587 O O . LEU A 1 84 ? -3.276 -11.225 13.594 1.00 95.00 84 LEU A O 1
ATOM 591 N N . ALA A 1 85 ? -1.355 -10.100 13.195 1.00 95.12 85 ALA A N 1
ATOM 592 C CA . ALA A 1 85 ? -0.779 -10.254 14.526 1.00 95.12 85 ALA A CA 1
ATOM 593 C C . ALA A 1 85 ? -1.409 -9.320 15.576 1.00 95.12 85 ALA A C 1
ATOM 595 O O . ALA A 1 85 ? -1.692 -9.762 16.692 1.00 95.12 85 ALA A O 1
ATOM 596 N N . VAL A 1 86 ? -1.649 -8.045 15.243 1.00 95.06 86 VAL A N 1
ATOM 597 C CA . VAL A 1 86 ? -2.074 -7.028 16.231 1.00 95.06 86 VAL A CA 1
ATOM 598 C C . VAL A 1 86 ? -3.579 -6.790 16.301 1.00 95.06 86 VAL A C 1
ATOM 600 O O . VAL A 1 86 ? -4.068 -6.166 17.254 1.00 95.06 86 VAL A O 1
ATOM 603 N N . ARG A 1 87 ? -4.333 -7.260 15.301 1.00 92.44 87 ARG A N 1
ATOM 604 C CA . ARG A 1 87 ? -5.781 -7.065 15.248 1.00 92.44 87 ARG A CA 1
ATOM 605 C C . ARG A 1 87 ? -6.465 -7.677 16.463 1.00 92.44 87 ARG A C 1
ATOM 607 O O . ARG A 1 87 ? -6.018 -8.637 17.0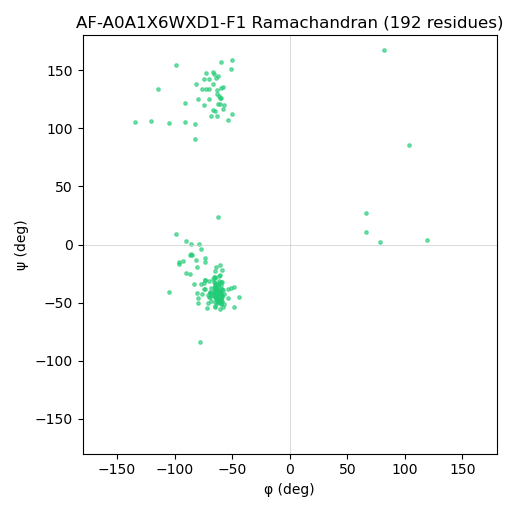91 1.00 92.44 87 ARG A O 1
ATOM 614 N N . ARG A 1 88 ? -7.647 -7.153 16.746 1.00 89.44 88 ARG A N 1
ATOM 615 C CA . ARG A 1 88 ? -8.560 -7.737 17.720 1.00 89.44 88 ARG A CA 1
ATOM 616 C C . ARG A 1 88 ? -9.008 -9.127 17.277 1.00 89.44 88 ARG A C 1
ATOM 618 O O . ARG A 1 88 ? -9.488 -9.301 16.158 1.00 89.44 88 ARG A O 1
ATOM 625 N N . ARG A 1 89 ? -8.884 -10.106 18.177 1.00 86.38 89 ARG A N 1
ATOM 626 C CA . ARG A 1 89 ? -9.324 -11.493 17.946 1.00 86.38 89 ARG A CA 1
ATOM 627 C C . ARG A 1 89 ? -10.843 -11.590 17.771 1.00 86.38 89 ARG A C 1
ATOM 629 O O . ARG A 1 89 ? -11.304 -12.454 17.038 1.00 86.38 89 ARG A O 1
ATOM 636 N N . ASP A 1 90 ? -11.593 -10.684 18.396 1.00 88.44 90 ASP A N 1
ATOM 637 C CA . ASP A 1 90 ? -13.054 -10.602 18.328 1.00 88.44 90 ASP A CA 1
ATOM 638 C C . ASP A 1 90 ? -13.585 -9.888 17.069 1.00 88.44 90 ASP A C 1
ATOM 640 O O . ASP A 1 90 ? -14.766 -9.999 16.749 1.00 88.44 90 ASP A O 1
ATOM 644 N N . GLN A 1 91 ? -12.730 -9.186 16.316 1.00 86.44 91 GLN A N 1
ATOM 645 C CA . GLN A 1 91 ? -13.121 -8.554 15.053 1.00 86.44 91 GLN A CA 1
ATOM 646 C C . GLN A 1 91 ? -13.122 -9.568 13.903 1.00 86.44 91 GLN A C 1
ATOM 648 O O . GLN A 1 91 ? -12.193 -10.369 13.747 1.00 86.44 91 GLN A O 1
ATOM 653 N N . ARG A 1 92 ? -14.146 -9.496 13.042 1.00 90.62 92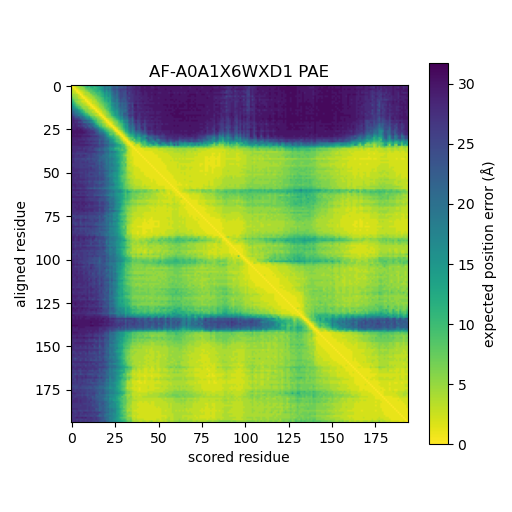 ARG A N 1
ATOM 654 C CA . ARG A 1 92 ? -14.184 -10.284 11.803 1.00 90.62 92 ARG A CA 1
ATOM 655 C C . ARG A 1 92 ? -13.078 -9.802 10.872 1.00 90.62 92 ARG A C 1
ATOM 657 O O . ARG A 1 92 ? -12.887 -8.601 10.702 1.00 90.62 92 ARG A O 1
ATOM 664 N N . LEU A 1 93 ? -12.393 -10.741 10.221 1.00 89.88 93 LEU A N 1
ATOM 665 C CA . LEU A 1 93 ? -11.244 -10.429 9.370 1.00 89.88 93 LEU A CA 1
ATOM 666 C C . LEU A 1 93 ? -11.598 -9.442 8.248 1.00 89.88 93 LEU A C 1
ATOM 668 O O . LEU A 1 93 ? -10.873 -8.487 8.015 1.00 89.88 93 LEU A O 1
ATOM 672 N N . ARG A 1 94 ? -12.757 -9.631 7.612 1.00 90.25 94 ARG A N 1
ATOM 673 C CA . ARG A 1 94 ? -13.250 -8.743 6.550 1.00 90.25 94 ARG A CA 1
ATOM 674 C C . ARG A 1 94 ? -13.482 -7.300 7.006 1.00 90.25 94 ARG A C 1
ATOM 676 O O . ARG A 1 94 ? -13.333 -6.391 6.200 1.00 90.25 94 ARG A O 1
ATOM 683 N N . ASP A 1 95 ? -13.855 -7.113 8.272 1.00 87.75 95 ASP A N 1
ATOM 684 C CA . ASP A 1 95 ? -14.108 -5.790 8.833 1.00 87.75 95 ASP A CA 1
ATOM 685 C C . ASP A 1 95 ? -12.759 -5.148 9.186 1.00 87.75 95 ASP A C 1
ATOM 687 O O . ASP A 1 95 ? -12.483 -4.038 8.756 1.00 87.75 95 ASP A O 1
ATOM 691 N N . ALA A 1 96 ? -11.862 -5.903 9.835 1.00 88.19 96 ALA A N 1
ATOM 692 C CA . ALA A 1 96 ? -10.514 -5.443 10.175 1.00 88.19 96 ALA A CA 1
ATOM 693 C C . ALA A 1 96 ? -9.649 -5.081 8.951 1.00 88.19 96 ALA A C 1
ATOM 695 O O . ALA A 1 96 ? -8.817 -4.189 9.047 1.00 88.19 96 ALA A O 1
ATOM 696 N N . LEU A 1 97 ? -9.827 -5.773 7.822 1.00 90.62 97 LEU A N 1
ATOM 697 C CA . LEU A 1 97 ? -9.089 -5.537 6.573 1.00 90.62 97 LEU A CA 1
ATOM 698 C C . LEU A 1 97 ? -9.769 -4.518 5.641 1.00 90.62 97 LEU A C 1
ATOM 700 O O . LEU A 1 97 ? -9.299 -4.308 4.525 1.00 90.62 97 LEU A O 1
ATOM 704 N N . GLY A 1 98 ? -10.890 -3.911 6.047 1.00 88.44 98 GLY A N 1
ATOM 705 C CA . GLY A 1 98 ? -11.588 -2.915 5.227 1.00 88.44 98 GLY A CA 1
ATOM 706 C C . GLY A 1 98 ? -12.196 -3.467 3.929 1.00 88.44 98 GLY A C 1
ATOM 707 O O . GLY A 1 98 ? -12.371 -2.726 2.966 1.00 88.44 98 GLY A O 1
ATOM 708 N N . LEU A 1 99 ? -12.555 -4.755 3.883 1.00 89.56 99 LEU A N 1
ATOM 709 C CA . LEU A 1 99 ? -13.065 -5.418 2.668 1.00 89.56 99 LEU A CA 1
ATOM 710 C C . LEU A 1 99 ? -14.541 -5.110 2.365 1.00 89.56 99 LEU A C 1
ATOM 712 O O . LEU A 1 99 ? -15.117 -5.635 1.410 1.00 89.56 99 LEU A O 1
ATOM 716 N N . VAL A 1 100 ? -15.193 -4.292 3.191 1.00 88.25 100 VAL A N 1
ATOM 717 C CA . VAL A 1 100 ? -16.625 -4.010 3.079 1.00 88.25 100 VAL A CA 1
ATOM 718 C C . VAL A 1 100 ? -16.860 -2.792 2.188 1.00 88.25 100 VAL A C 1
ATOM 720 O O . VAL A 1 100 ? -16.704 -1.646 2.605 1.00 88.25 100 VAL A O 1
ATOM 723 N N . VAL A 1 101 ? -17.332 -3.038 0.967 1.00 86.56 101 VAL A N 1
ATOM 724 C CA . VAL A 1 101 ? -17.751 -1.975 0.044 1.00 86.56 101 VAL A CA 1
ATOM 725 C C . VAL A 1 101 ? -19.174 -1.531 0.383 1.00 86.56 101 VAL A C 1
ATOM 727 O O . VAL A 1 101 ? -20.143 -2.216 0.060 1.00 86.56 101 VAL A O 1
ATOM 730 N N . ARG A 1 102 ? -19.308 -0.365 1.026 1.00 84.69 102 ARG A N 1
ATOM 731 C CA . ARG A 1 102 ? -20.620 0.222 1.361 1.00 84.69 102 ARG A CA 1
ATOM 732 C C . ARG A 1 102 ? -21.254 1.005 0.207 1.00 84.69 102 ARG A C 1
ATOM 734 O O . ARG A 1 102 ? -22.470 0.990 0.072 1.00 84.69 102 ARG A O 1
ATOM 741 N N . ASP A 1 103 ? -20.448 1.672 -0.620 1.00 91.94 103 ASP A N 1
ATOM 742 C CA . ASP A 1 103 ? -20.921 2.545 -1.703 1.00 91.94 103 ASP A CA 1
ATOM 743 C C . ASP A 1 103 ? -20.147 2.270 -3.002 1.00 91.94 103 ASP A C 1
ATOM 745 O O . ASP A 1 103 ? -18.989 2.665 -3.165 1.00 91.94 103 ASP A O 1
ATOM 749 N N . ARG A 1 104 ? -20.808 1.588 -3.946 1.00 93.75 104 ARG A N 1
ATOM 750 C CA . ARG A 1 104 ? -20.223 1.234 -5.248 1.00 93.75 104 ARG A CA 1
ATOM 751 C C . ARG A 1 104 ? -19.939 2.459 -6.112 1.00 93.75 104 ARG A C 1
ATOM 753 O O . ARG A 1 104 ? -18.977 2.446 -6.870 1.00 93.75 104 ARG A O 1
ATOM 760 N N . ARG A 1 105 ? -20.741 3.523 -6.005 1.00 95.88 105 ARG A N 1
ATOM 761 C CA . ARG A 1 105 ? -20.544 4.737 -6.807 1.00 95.88 105 ARG A CA 1
ATOM 762 C C . ARG A 1 105 ? -19.278 5.458 -6.366 1.00 95.88 105 ARG A C 1
ATOM 764 O O . ARG A 1 105 ? -18.473 5.832 -7.213 1.00 95.88 105 ARG A O 1
ATOM 771 N N . ARG A 1 106 ? -19.069 5.605 -5.055 1.00 92.75 106 ARG A N 1
ATOM 772 C CA . ARG A 1 106 ? -17.821 6.177 -4.517 1.00 92.75 106 ARG A CA 1
ATOM 773 C C . ARG A 1 106 ? -16.607 5.326 -4.869 1.00 92.75 106 ARG A C 1
ATOM 775 O O . ARG A 1 106 ? -15.583 5.892 -5.231 1.00 92.75 106 ARG A O 1
ATOM 782 N N . LEU A 1 107 ? -16.738 3.998 -4.821 1.00 91.06 107 LEU A N 1
ATOM 783 C CA . LEU A 1 107 ? -15.680 3.091 -5.267 1.00 91.06 107 LEU A CA 1
ATOM 784 C C . LEU A 1 107 ? -15.314 3.335 -6.738 1.00 91.06 107 LEU A C 1
ATOM 786 O O . LEU A 1 107 ? -14.139 3.495 -7.044 1.00 91.06 107 LEU A O 1
ATOM 790 N N . LEU A 1 108 ? -16.303 3.409 -7.635 1.00 95.31 108 LEU A N 1
ATOM 791 C CA . LEU A 1 108 ? -16.065 3.644 -9.063 1.00 95.31 108 LEU A CA 1
ATOM 792 C C . LEU A 1 108 ? -15.433 5.014 -9.332 1.00 95.31 108 LEU A C 1
ATOM 794 O O . LEU A 1 108 ? -14.514 5.108 -10.139 1.00 95.31 108 LEU A O 1
ATOM 798 N N . ILE A 1 109 ? -15.883 6.063 -8.637 1.00 96.31 109 ILE A N 1
ATOM 799 C CA . ILE A 1 109 ? -15.286 7.403 -8.744 1.00 96.31 109 ILE A CA 1
ATOM 800 C C . ILE A 1 109 ? -13.835 7.380 -8.252 1.00 96.31 109 ILE A C 1
ATOM 802 O O . ILE A 1 109 ? -12.956 7.906 -8.929 1.00 96.31 109 ILE A O 1
ATOM 806 N N . GLY A 1 110 ? -13.575 6.751 -7.103 1.00 91.88 110 GLY A N 1
ATOM 807 C CA . GLY A 1 110 ? -12.226 6.617 -6.554 1.00 91.88 110 GLY A CA 1
ATOM 808 C C . GLY A 1 110 ? -11.297 5.831 -7.477 1.00 91.88 110 GLY A C 1
ATOM 809 O O . GLY A 1 110 ? -10.174 6.261 -7.725 1.00 91.88 110 GLY A O 1
ATOM 810 N N . LEU A 1 111 ? -11.784 4.728 -8.049 1.00 92.38 111 LEU A N 1
ATOM 811 C CA . LEU A 1 111 ? -11.048 3.932 -9.028 1.00 92.38 111 LEU A CA 1
ATOM 812 C C . LEU A 1 111 ? -10.730 4.747 -10.287 1.00 92.38 111 LEU A C 1
ATOM 814 O O . LEU A 1 111 ? -9.583 4.764 -10.726 1.00 92.38 111 LEU A O 1
ATOM 818 N N . ALA A 1 112 ? -11.714 5.456 -10.845 1.00 95.38 112 ALA A N 1
ATOM 819 C CA . ALA A 1 112 ? -11.507 6.304 -12.016 1.00 95.38 112 ALA A CA 1
ATOM 820 C C . ALA A 1 112 ? -10.492 7.425 -11.737 1.00 95.38 112 ALA A C 1
ATOM 822 O O . ALA A 1 112 ? -9.612 7.671 -12.558 1.00 95.38 112 ALA A O 1
ATOM 823 N N . ALA A 1 113 ? -10.570 8.062 -10.565 1.00 95.25 113 ALA A N 1
ATOM 824 C CA . ALA A 1 113 ? -9.619 9.088 -10.149 1.00 95.25 113 ALA A CA 1
ATOM 825 C C . ALA A 1 113 ? -8.197 8.526 -9.984 1.00 95.25 113 ALA A C 1
ATOM 827 O O . ALA A 1 113 ? -7.241 9.152 -10.439 1.00 95.25 113 ALA A O 1
ATOM 828 N N . ALA A 1 114 ? -8.051 7.336 -9.391 1.00 89.69 114 ALA A N 1
ATOM 829 C CA . ALA A 1 114 ? -6.759 6.670 -9.249 1.00 89.69 114 ALA A CA 1
ATOM 830 C C . ALA A 1 114 ? -6.153 6.323 -10.616 1.00 89.69 114 ALA A C 1
ATOM 832 O O . ALA A 1 114 ? -4.999 6.657 -10.873 1.00 89.69 114 ALA A O 1
ATOM 833 N N . LEU A 1 115 ? -6.940 5.727 -11.518 1.00 92.69 115 LEU A N 1
ATOM 834 C CA . LEU A 1 115 ? -6.499 5.417 -12.881 1.00 92.69 115 LEU A CA 1
ATOM 835 C C . LEU A 1 115 ? -6.100 6.683 -13.648 1.00 92.69 115 LEU A C 1
ATOM 837 O O . LEU A 1 115 ? -5.058 6.698 -14.299 1.00 92.69 115 LEU A O 1
ATOM 841 N N . ALA A 1 116 ? -6.887 7.756 -13.532 1.00 94.44 116 ALA A N 1
ATOM 842 C CA . ALA A 1 116 ? -6.569 9.037 -14.151 1.00 94.44 116 ALA A CA 1
ATOM 843 C C . ALA A 1 116 ? -5.255 9.617 -13.609 1.00 94.44 116 ALA A C 1
ATOM 845 O O . ALA A 1 116 ? -4.406 10.024 -14.397 1.00 94.44 116 ALA A O 1
ATOM 846 N N . ALA A 1 117 ? -5.046 9.607 -12.290 1.00 91.06 117 ALA A N 1
ATOM 847 C CA . ALA A 1 117 ? -3.808 10.083 -11.676 1.00 91.06 117 ALA A CA 1
ATOM 848 C C . ALA A 1 117 ? -2.587 9.257 -12.122 1.00 91.06 117 ALA A C 1
ATOM 850 O O . ALA A 1 117 ? -1.568 9.828 -12.514 1.00 91.06 117 ALA A O 1
ATOM 851 N N . PHE A 1 118 ? -2.705 7.924 -12.130 1.00 88.38 118 PHE A N 1
ATOM 852 C CA . 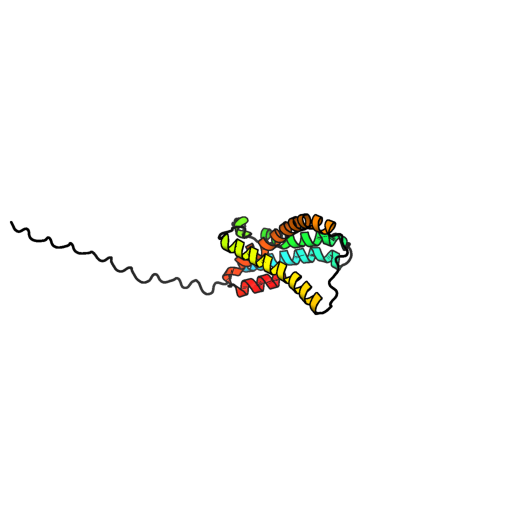PHE A 1 118 ? -1.636 7.022 -12.565 1.00 88.38 118 PHE A CA 1
ATOM 853 C C . PHE A 1 118 ? -1.300 7.161 -14.052 1.00 88.38 118 PHE A C 1
ATOM 855 O O . PHE A 1 118 ? -0.132 7.050 -14.410 1.00 88.38 118 PHE A O 1
ATOM 862 N N . ALA A 1 119 ? -2.287 7.424 -14.912 1.00 91.38 119 ALA A N 1
ATOM 863 C CA . ALA A 1 119 ? -2.064 7.657 -16.339 1.00 91.38 119 ALA A CA 1
ATOM 864 C C . ALA A 1 119 ? -1.517 9.065 -16.627 1.00 91.38 119 ALA A C 1
ATOM 866 O O . ALA A 1 119 ? -0.706 9.248 -17.535 1.00 91.38 119 ALA A O 1
ATOM 867 N N . LEU A 1 120 ? -1.924 10.065 -15.843 1.00 94.81 120 LEU A N 1
ATOM 868 C CA . LEU A 1 120 ? -1.533 11.455 -16.054 1.00 94.81 120 LEU A CA 1
ATOM 869 C C . LEU A 1 120 ? -0.027 11.667 -15.853 1.00 94.81 120 LEU A C 1
ATOM 871 O O . LEU A 1 120 ? 0.598 12.364 -16.646 1.00 94.81 120 LEU A O 1
ATOM 875 N N . VAL A 1 121 ? 0.575 11.049 -14.834 1.00 89.69 121 VAL A N 1
ATOM 876 C CA . VAL A 1 121 ? 2.011 11.201 -14.536 1.00 89.69 121 VAL A CA 1
ATOM 877 C C . VAL A 1 121 ? 2.930 10.791 -15.704 1.00 89.69 121 VAL A C 1
ATOM 879 O O . VAL A 1 121 ? 3.766 11.609 -16.099 1.00 89.69 121 VAL A O 1
ATOM 882 N N . PRO A 1 122 ? 2.831 9.578 -16.289 1.00 87.94 122 PRO A N 1
ATOM 883 C CA . PRO A 1 122 ? 3.662 9.192 -17.426 1.00 87.94 122 PRO A CA 1
ATOM 884 C C . PRO A 1 122 ? 3.370 10.037 -18.670 1.00 87.94 122 PRO A C 1
ATOM 886 O O . PRO A 1 122 ? 4.311 10.406 -19.368 1.00 87.94 122 PRO A O 1
ATOM 889 N N . VAL A 1 123 ? 2.110 10.417 -18.917 1.00 89.75 123 VAL A N 1
ATOM 890 C CA . VAL A 1 123 ? 1.759 11.320 -20.028 1.00 89.75 123 VAL A CA 1
ATOM 891 C C . VAL A 1 123 ? 2.457 12.670 -19.869 1.00 89.75 123 VAL A C 1
ATOM 893 O O . VAL A 1 123 ? 3.119 13.128 -20.797 1.00 89.75 123 VAL A O 1
ATOM 896 N N . LEU A 1 124 ? 2.382 13.281 -18.684 1.00 91.25 124 LEU A N 1
ATOM 897 C CA . LEU A 1 124 ? 3.067 14.543 -18.403 1.00 91.25 124 LEU A CA 1
ATOM 898 C C . LEU A 1 124 ? 4.583 14.410 -18.553 1.00 91.25 124 LEU A C 1
ATOM 900 O O . LEU A 1 124 ? 5.207 15.294 -19.132 1.00 91.25 124 LEU A O 1
ATOM 904 N N . ARG A 1 125 ? 5.182 13.302 -18.098 1.00 88.00 125 ARG A N 1
ATOM 905 C CA . ARG A 1 125 ? 6.616 13.036 -18.302 1.00 88.00 125 ARG A CA 1
ATOM 906 C C . ARG A 1 125 ? 6.994 12.977 -19.781 1.00 88.00 125 ARG A C 1
ATOM 908 O O . ARG A 1 125 ? 8.001 13.570 -20.153 1.00 88.00 125 ARG A O 1
ATOM 915 N N . ILE A 1 126 ? 6.195 12.308 -20.614 1.00 86.62 126 ILE A N 1
ATOM 916 C CA . ILE A 1 126 ? 6.428 12.226 -22.065 1.00 86.62 126 ILE A CA 1
ATOM 917 C C . ILE A 1 126 ? 6.326 13.615 -22.703 1.00 86.62 126 ILE A C 1
ATOM 919 O O . ILE A 1 126 ? 7.209 14.005 -23.464 1.00 86.62 126 ILE A O 1
ATOM 923 N N . LEU A 1 127 ? 5.288 14.385 -22.365 1.00 90.12 127 LEU A N 1
ATOM 924 C CA . LEU A 1 127 ? 5.096 15.737 -22.898 1.00 90.12 127 LEU A CA 1
ATOM 925 C C . LEU A 1 127 ? 6.234 16.678 -22.487 1.00 90.12 127 LEU A C 1
ATOM 927 O O . LEU A 1 127 ? 6.771 17.396 -23.326 1.00 90.12 127 LEU A O 1
ATOM 931 N N . LEU A 1 128 ? 6.642 16.646 -21.216 1.00 90.06 128 LEU A N 1
ATOM 932 C CA . LEU A 1 128 ? 7.762 17.448 -20.724 1.00 90.06 128 LEU A CA 1
ATOM 933 C C . LEU A 1 128 ? 9.079 17.042 -21.391 1.00 90.06 128 LEU A C 1
ATOM 935 O O . LEU A 1 128 ? 9.839 17.918 -21.798 1.00 90.06 128 LEU A O 1
ATOM 939 N N . GLY A 1 129 ? 9.336 15.741 -21.553 1.00 89.38 129 GLY A N 1
ATOM 940 C CA . GLY A 1 129 ? 10.515 15.250 -22.269 1.00 89.38 129 GLY A CA 1
ATOM 941 C C . GLY A 1 129 ? 10.557 15.746 -23.715 1.00 89.38 129 GLY A C 1
ATOM 942 O O . GLY A 1 129 ? 11.571 16.281 -24.155 1.00 89.38 129 GLY A O 1
ATOM 943 N N . ALA A 1 130 ? 9.419 15.685 -24.414 1.00 87.38 130 ALA A N 1
ATOM 944 C CA . ALA A 1 130 ? 9.291 16.187 -25.779 1.00 87.38 130 ALA A CA 1
ATOM 945 C C . ALA A 1 130 ? 9.544 17.703 -25.888 1.00 87.38 130 ALA A C 1
ATOM 947 O O . ALA A 1 130 ? 10.211 18.143 -26.820 1.00 87.38 130 ALA A O 1
ATOM 948 N N . VAL A 1 131 ? 9.048 18.502 -24.934 1.00 91.56 131 VAL A N 1
ATOM 949 C CA . VAL A 1 131 ? 9.217 19.969 -24.935 1.00 91.56 131 VAL A CA 1
ATOM 950 C C . VAL A 1 131 ? 10.640 20.390 -24.555 1.00 91.56 131 VAL A C 1
ATOM 952 O O . VAL A 1 131 ? 11.173 21.342 -25.115 1.00 91.56 131 VAL A O 1
ATOM 955 N N . THR A 1 132 ? 11.257 19.699 -23.598 1.00 92.56 132 THR A N 1
ATOM 956 C CA . THR A 1 132 ? 12.593 20.047 -23.073 1.00 92.56 132 THR A CA 1
ATOM 957 C C . THR A 1 132 ? 13.744 19.467 -23.890 1.00 92.56 132 THR A C 1
ATOM 959 O O . THR A 1 132 ? 14.900 19.782 -23.618 1.00 92.56 132 THR A O 1
ATOM 962 N N . GLY A 1 133 ? 13.451 18.601 -24.864 1.00 86.25 133 GLY A N 1
ATOM 963 C CA . GLY A 1 133 ? 14.466 17.848 -25.599 1.00 86.25 133 GLY A CA 1
ATOM 964 C C . GLY A 1 133 ? 15.214 16.831 -24.729 1.00 86.25 133 GLY A C 1
ATOM 965 O O . GLY A 1 133 ? 16.220 16.275 -25.169 1.00 86.25 133 GLY A O 1
ATOM 966 N N . ALA A 1 134 ? 14.747 16.578 -23.499 1.00 84.31 134 ALA A N 1
ATOM 967 C CA . ALA A 1 134 ? 15.269 15.499 -22.679 1.00 84.31 134 ALA A CA 1
ATOM 968 C C . ALA A 1 134 ? 14.988 14.171 -23.388 1.00 84.31 134 ALA A C 1
ATOM 970 O O . ALA A 1 134 ? 13.871 13.938 -23.854 1.00 84.31 134 ALA A O 1
ATOM 971 N N . SER A 1 135 ? 16.007 13.310 -23.475 1.00 70.88 135 SER A N 1
ATOM 972 C CA . SER A 1 135 ? 15.893 12.005 -24.127 1.00 70.88 135 SER A CA 1
ATOM 973 C C . SER A 1 135 ? 14.670 11.262 -23.592 1.00 70.88 135 SER A C 1
ATOM 975 O O . SER A 1 135 ? 14.611 10.893 -22.416 1.00 70.88 135 SER A O 1
ATOM 977 N N . LEU A 1 136 ? 13.672 11.074 -24.459 1.00 68.31 136 LEU A N 1
ATOM 978 C CA . LEU A 1 136 ? 12.574 10.166 -24.186 1.00 68.31 136 LEU A CA 1
ATOM 979 C C . LEU A 1 136 ? 13.199 8.782 -24.125 1.00 68.31 136 LEU A C 1
ATOM 981 O O . LEU A 1 136 ? 13.763 8.314 -25.111 1.00 68.31 136 LEU A O 1
ATOM 985 N N . TRP A 1 137 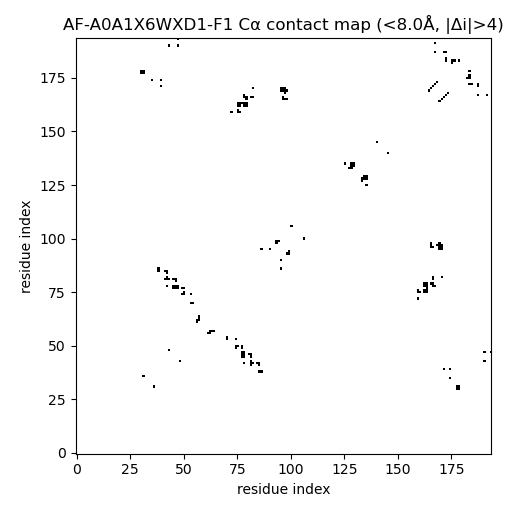? 13.156 8.165 -22.948 1.00 63.91 137 TRP A N 1
ATOM 986 C CA . TRP A 1 137 ? 13.714 6.840 -22.736 1.00 63.91 137 TRP A CA 1
ATOM 987 C C . TRP A 1 137 ? 13.118 5.893 -23.784 1.00 63.91 137 TRP A C 1
ATOM 989 O O . TRP A 1 137 ? 11.926 5.590 -23.747 1.00 63.91 137 TRP A O 1
ATOM 999 N N . ALA A 1 138 ? 13.921 5.502 -24.773 1.00 65.56 138 ALA A N 1
ATOM 1000 C CA . ALA A 1 138 ? 13.491 4.579 -25.805 1.00 65.56 138 ALA A CA 1
ATOM 1001 C C . ALA A 1 138 ? 13.437 3.188 -25.162 1.00 65.56 138 ALA A C 1
ATOM 1003 O O . ALA A 1 138 ? 14.470 2.731 -24.662 1.00 65.56 138 ALA A O 1
ATOM 1004 N N . PRO A 1 139 ? 12.274 2.512 -25.127 1.00 64.56 139 PRO A N 1
ATOM 1005 C CA . PRO A 1 139 ? 12.210 1.159 -24.603 1.00 64.56 139 PRO A CA 1
ATOM 1006 C C . PRO A 1 139 ? 13.175 0.282 -25.405 1.00 64.56 139 PRO A C 1
ATOM 1008 O O . PRO A 1 139 ? 13.009 0.106 -26.608 1.00 64.56 139 PRO A O 1
ATOM 1011 N N . SER A 1 140 ? 14.196 -0.261 -24.747 1.00 66.06 140 SER A N 1
ATOM 1012 C CA . SER A 1 140 ? 15.158 -1.184 -25.362 1.00 66.06 140 SER A CA 1
ATOM 1013 C C . SER A 1 140 ? 14.594 -2.603 -25.530 1.00 66.06 140 SER A C 1
ATOM 1015 O O . SER A 1 140 ? 15.257 -3.478 -26.081 1.00 66.06 140 SER A O 1
ATOM 1017 N N . GLY A 1 141 ? 13.370 -2.844 -25.047 1.00 73.94 141 GLY A N 1
ATOM 1018 C CA . GLY A 1 141 ? 12.691 -4.134 -25.078 1.00 73.94 141 GLY A CA 1
ATOM 1019 C C . GLY A 1 141 ? 11.693 -4.277 -26.227 1.00 73.94 141 GLY A C 1
ATOM 1020 O O . GLY A 1 141 ? 11.109 -3.308 -26.708 1.00 73.94 141 GLY A O 1
ATOM 1021 N N . SER A 1 142 ? 11.446 -5.524 -26.630 1.00 87.50 142 SER A N 1
ATOM 1022 C CA . SER A 1 142 ? 10.381 -5.864 -27.578 1.00 87.50 142 SER A CA 1
ATOM 1023 C C . SER A 1 142 ? 9.010 -5.460 -27.027 1.00 87.50 142 SER A C 1
ATOM 1025 O O . SER A 1 142 ? 8.621 -5.896 -25.941 1.00 87.50 142 SER A O 1
ATOM 1027 N N . LEU A 1 143 ? 8.242 -4.685 -27.802 1.00 86.38 143 LEU A N 1
ATOM 1028 C CA . LEU A 1 143 ? 6.863 -4.310 -27.463 1.00 86.38 143 LEU A CA 1
ATOM 1029 C C . LEU A 1 143 ? 5.996 -5.541 -27.166 1.00 86.38 143 LEU A C 1
ATOM 1031 O O . LEU A 1 143 ? 5.188 -5.521 -26.241 1.00 86.38 143 LEU A O 1
ATOM 1035 N N . LEU A 1 144 ? 6.198 -6.625 -27.921 1.00 89.12 144 LEU A N 1
ATOM 1036 C CA . LEU A 1 144 ? 5.479 -7.879 -27.718 1.00 89.12 144 LEU A CA 1
ATOM 1037 C C . LEU A 1 144 ? 5.816 -8.505 -26.360 1.00 89.12 144 LEU A C 1
ATOM 1039 O O . LEU A 1 144 ? 4.915 -8.946 -25.653 1.00 89.12 144 LEU A O 1
ATOM 1043 N N . ALA A 1 145 ? 7.094 -8.508 -25.971 1.00 89.75 145 ALA A N 1
ATOM 1044 C CA . ALA A 1 145 ? 7.510 -9.034 -24.672 1.00 89.75 145 ALA A CA 1
ATOM 1045 C C . ALA A 1 145 ? 6.889 -8.230 -23.518 1.00 89.75 145 ALA A C 1
ATOM 1047 O O . ALA A 1 145 ? 6.373 -8.818 -22.569 1.00 89.75 145 ALA A O 1
ATOM 1048 N N . VAL A 1 146 ? 6.859 -6.897 -23.631 1.00 87.94 146 VAL A N 1
ATOM 1049 C CA . VAL A 1 146 ? 6.192 -6.027 -22.649 1.00 87.94 146 VAL A CA 1
ATOM 1050 C C . VAL A 1 146 ? 4.693 -6.324 -22.592 1.00 87.94 146 VAL A C 1
ATOM 1052 O O . VAL A 1 146 ? 4.161 -6.543 -21.506 1.00 87.94 146 VAL A O 1
ATOM 1055 N N . ALA A 1 147 ? 4.014 -6.394 -23.739 1.00 90.31 147 ALA A N 1
ATOM 1056 C CA . ALA A 1 147 ? 2.575 -6.654 -23.803 1.00 90.31 147 ALA A CA 1
ATOM 1057 C C . ALA A 1 147 ? 2.186 -7.995 -23.158 1.00 90.31 147 ALA A C 1
ATOM 1059 O O . ALA A 1 147 ? 1.171 -8.071 -22.466 1.00 90.31 147 ALA A O 1
ATOM 1060 N N . LEU A 1 148 ? 3.009 -9.034 -23.334 1.00 93.31 148 LEU A N 1
ATOM 1061 C CA . LEU A 1 148 ? 2.806 -10.342 -22.705 1.00 93.31 148 LEU A CA 1
ATOM 1062 C C . LEU A 1 148 ? 3.119 -10.339 -21.200 1.00 93.31 148 LEU A C 1
ATOM 1064 O O . LEU A 1 148 ? 2.481 -11.074 -20.447 1.00 93.31 148 LEU A O 1
ATOM 1068 N N . ALA A 1 149 ? 4.058 -9.506 -20.743 1.00 90.00 149 ALA A N 1
ATOM 1069 C CA . ALA A 1 149 ? 4.398 -9.383 -19.325 1.00 90.00 149 ALA A CA 1
ATOM 1070 C C . ALA A 1 149 ? 3.336 -8.616 -18.519 1.00 90.00 149 ALA A C 1
ATOM 1072 O O . ALA A 1 149 ? 3.099 -8.946 -17.357 1.00 90.00 149 ALA A O 1
ATOM 1073 N N . VAL A 1 150 ? 2.668 -7.624 -19.124 1.00 90.81 150 VAL A N 1
ATOM 1074 C CA . VAL A 1 150 ? 1.652 -6.780 -18.463 1.00 90.81 150 VAL A CA 1
ATOM 1075 C C . VAL A 1 150 ? 0.608 -7.576 -17.670 1.00 90.81 150 VAL A C 1
ATOM 1077 O O . VAL A 1 150 ? 0.453 -7.270 -16.491 1.00 90.81 150 VAL A O 1
ATOM 1080 N N . PRO A 1 151 ? -0.105 -8.581 -18.219 1.00 93.06 151 PRO A N 1
ATOM 1081 C CA . PRO A 1 151 ? -1.123 -9.300 -17.451 1.00 93.06 151 PRO A CA 1
ATOM 1082 C C . PRO A 1 151 ? -0.534 -10.062 -16.259 1.00 93.06 151 PRO A C 1
ATOM 1084 O O . PRO A 1 151 ? -1.126 -10.060 -15.181 1.00 93.06 151 PRO A O 1
ATOM 1087 N N . VAL A 1 152 ? 0.647 -10.666 -16.422 1.00 91.44 152 VAL A N 1
ATOM 1088 C CA . VAL A 1 152 ? 1.333 -11.400 -15.347 1.00 91.44 152 VAL A CA 1
ATOM 1089 C C . VAL A 1 152 ? 1.725 -10.443 -14.224 1.00 91.44 152 VAL A C 1
ATOM 1091 O O . VAL A 1 152 ? 1.393 -10.677 -13.061 1.00 91.44 152 VAL A O 1
ATOM 1094 N N . VAL A 1 153 ? 2.365 -9.326 -14.577 1.00 89.31 153 VAL A N 1
ATOM 1095 C CA . VAL A 1 153 ? 2.758 -8.286 -13.621 1.00 89.31 153 VAL A CA 1
ATOM 1096 C C . VAL A 1 153 ? 1.529 -7.665 -12.964 1.00 89.31 153 VAL A C 1
ATOM 1098 O O . VAL A 1 153 ? 1.540 -7.459 -11.758 1.00 89.31 153 VAL A O 1
ATOM 1101 N N . ALA A 1 154 ? 0.450 -7.416 -13.708 1.00 90.31 154 ALA A N 1
ATOM 1102 C CA . ALA A 1 154 ? -0.774 -6.830 -13.172 1.00 90.31 154 ALA A CA 1
ATOM 1103 C C . ALA A 1 154 ? -1.431 -7.731 -12.120 1.00 90.31 154 ALA A C 1
ATOM 1105 O O . ALA A 1 154 ? -1.813 -7.241 -11.058 1.00 90.31 154 ALA A O 1
ATOM 1106 N N . VAL A 1 155 ? -1.534 -9.040 -12.375 1.00 92.31 155 VAL A N 1
ATOM 1107 C CA . VAL A 1 155 ? -2.068 -10.001 -11.394 1.00 92.31 155 VAL A CA 1
ATOM 1108 C C . VAL A 1 155 ? -1.184 -10.039 -10.155 1.00 92.31 155 VAL A C 1
ATOM 1110 O O . VAL A 1 155 ? -1.677 -9.900 -9.037 1.00 92.31 155 VAL A O 1
ATOM 1113 N N . MET A 1 156 ? 0.124 -10.174 -10.359 1.00 89.94 156 MET A N 1
ATOM 1114 C CA . MET A 1 156 ? 1.095 -10.245 -9.277 1.00 89.94 156 MET A CA 1
ATOM 1115 C C . MET A 1 156 ? 1.058 -8.979 -8.399 1.00 89.94 156 MET A C 1
ATOM 1117 O O . MET A 1 156 ? 0.878 -9.067 -7.186 1.00 89.94 156 MET A O 1
ATOM 1121 N N . GLN A 1 157 ? 1.125 -7.796 -9.013 1.00 90.25 157 GLN A N 1
ATOM 1122 C CA . GLN A 1 157 ? 1.052 -6.507 -8.321 1.00 90.25 157 GLN A CA 1
ATOM 1123 C C . GLN A 1 157 ? -0.303 -6.286 -7.645 1.00 90.25 157 GLN A C 1
ATOM 1125 O O . GLN A 1 157 ? -0.349 -5.721 -6.559 1.00 90.25 157 GLN A O 1
ATOM 1130 N N . SER A 1 158 ? -1.405 -6.780 -8.219 1.00 90.31 158 SER A N 1
ATOM 1131 C CA . SER A 1 158 ? -2.724 -6.692 -7.576 1.00 90.31 158 SER A CA 1
ATOM 1132 C C . SER A 1 158 ? -2.781 -7.481 -6.266 1.00 90.31 158 SER A C 1
ATOM 1134 O O . SER A 1 158 ? -3.406 -7.025 -5.310 1.00 90.31 158 SER A O 1
ATOM 1136 N N . LEU A 1 159 ? -2.123 -8.643 -6.195 1.00 90.44 159 LEU A N 1
ATOM 1137 C CA . LEU A 1 159 ? -2.064 -9.449 -4.972 1.00 90.44 159 LEU A CA 1
ATOM 1138 C C . LEU A 1 159 ? -1.243 -8.762 -3.874 1.00 90.44 159 LEU A C 1
ATOM 1140 O O . LEU A 1 159 ? -1.674 -8.728 -2.721 1.00 90.44 159 LEU A O 1
ATOM 1144 N N . PHE A 1 160 ? -0.091 -8.188 -4.223 1.00 90.69 160 PHE A N 1
ATOM 1145 C CA . PHE A 1 160 ? 0.757 -7.491 -3.250 1.00 90.69 160 PHE A CA 1
ATOM 1146 C C . PHE A 1 160 ? 0.138 -6.172 -2.800 1.00 90.69 160 PHE A C 1
ATOM 1148 O O . PHE A 1 160 ? 0.033 -5.927 -1.598 1.00 90.69 160 PHE A O 1
ATOM 1155 N N . ALA A 1 161 ? -0.401 -5.395 -3.741 1.00 89.75 161 ALA A N 1
ATOM 1156 C CA . ALA A 1 161 ? -1.153 -4.188 -3.431 1.00 89.75 161 ALA A CA 1
ATOM 1157 C C . ALA A 1 161 ? -2.355 -4.499 -2.531 1.00 89.75 161 ALA A C 1
ATOM 1159 O O . ALA A 1 161 ? -2.618 -3.757 -1.595 1.00 89.75 161 ALA A O 1
ATOM 1160 N N . PHE A 1 162 ? -3.064 -5.613 -2.739 1.00 90.94 162 PHE A N 1
ATOM 1161 C CA . PHE A 1 162 ? -4.144 -6.015 -1.836 1.00 90.94 162 PHE A CA 1
ATOM 1162 C C . PHE A 1 162 ? -3.652 -6.228 -0.394 1.00 90.94 162 PHE A C 1
ATOM 1164 O O . PHE A 1 162 ? -4.295 -5.763 0.551 1.00 90.94 162 PHE A O 1
ATOM 1171 N N . GLY A 1 163 ? -2.512 -6.898 -0.208 1.00 88.44 163 GLY A N 1
ATOM 1172 C CA . GLY A 1 163 ? -1.919 -7.098 1.116 1.00 88.44 163 GLY A CA 1
ATOM 1173 C C . GLY A 1 163 ? -1.565 -5.780 1.809 1.00 88.44 163 GLY A C 1
ATOM 1174 O O . GLY A 1 163 ? -1.942 -5.571 2.962 1.00 88.44 163 GLY A O 1
ATOM 1175 N N . GLU A 1 164 ? -0.924 -4.860 1.093 1.00 93.56 164 GLU A N 1
ATOM 1176 C CA . GLU A 1 164 ? -0.592 -3.534 1.621 1.00 93.56 164 GLU A CA 1
ATOM 1177 C C . GLU A 1 164 ? -1.844 -2.709 1.930 1.00 93.56 164 GLU A C 1
ATOM 1179 O O . GLU A 1 164 ? -2.024 -2.206 3.039 1.00 93.56 164 GLU A O 1
ATOM 1184 N N . GLU A 1 165 ? -2.743 -2.579 0.959 1.00 93.75 165 GLU A N 1
ATOM 1185 C CA . GLU A 1 165 ? -3.887 -1.671 1.027 1.00 93.75 165 GLU A CA 1
ATOM 1186 C C . GLU A 1 165 ? -4.877 -2.070 2.126 1.00 93.75 165 GLU A C 1
ATOM 1188 O O . GLU A 1 165 ? -5.414 -1.210 2.831 1.00 93.75 165 GLU A O 1
ATOM 1193 N N . THR A 1 166 ? -5.078 -3.372 2.343 1.00 92.50 166 THR A N 1
ATOM 1194 C CA . THR A 1 166 ? -5.935 -3.862 3.434 1.00 92.50 166 THR A CA 1
ATOM 1195 C C . THR A 1 166 ? -5.365 -3.553 4.818 1.00 92.50 166 THR A C 1
ATOM 1197 O O . THR A 1 166 ? -6.124 -3.320 5.765 1.00 92.50 166 THR A O 1
ATOM 1200 N N . ALA A 1 167 ? -4.041 -3.483 4.948 1.00 94.56 167 ALA A N 1
ATOM 1201 C CA . ALA A 1 167 ? -3.394 -3.106 6.192 1.00 94.56 167 ALA A CA 1
ATOM 1202 C C . ALA A 1 167 ? -3.389 -1.587 6.411 1.00 94.56 167 ALA A C 1
ATOM 1204 O O . ALA A 1 167 ? -3.826 -1.113 7.464 1.00 94.56 167 ALA A O 1
ATOM 1205 N N . TRP A 1 168 ? -2.945 -0.821 5.410 1.00 94.31 168 TRP A N 1
ATOM 1206 C CA . TRP A 1 168 ? -2.808 0.634 5.502 1.00 94.31 168 TRP A CA 1
ATOM 1207 C C . TRP A 1 168 ? -4.163 1.347 5.508 1.00 94.31 168 TRP A C 1
ATOM 1209 O O . TRP A 1 168 ? -4.465 2.113 6.426 1.00 94.31 168 TRP A O 1
ATOM 1219 N N . ARG A 1 169 ? -5.003 1.095 4.498 1.00 90.81 169 ARG A N 1
ATOM 1220 C CA . ARG A 1 169 ? -6.295 1.782 4.327 1.00 90.81 169 ARG A CA 1
ATOM 1221 C C . ARG A 1 169 ? -7.449 1.079 5.025 1.00 90.81 169 ARG A C 1
ATOM 1223 O O . ARG A 1 169 ? -8.431 1.739 5.354 1.00 90.81 169 ARG A O 1
ATOM 1230 N N . GLY A 1 170 ? -7.339 -0.227 5.254 1.00 91.44 170 GLY A N 1
ATOM 1231 C CA . GLY A 1 170 ? -8.285 -0.961 6.088 1.00 91.44 170 GLY A CA 1
ATOM 1232 C C . GLY A 1 170 ? -8.003 -0.708 7.564 1.00 91.44 170 GLY A C 1
ATOM 1233 O O . GLY A 1 170 ? -8.597 0.173 8.185 1.00 91.44 170 GLY A O 1
ATOM 1234 N N . TRP A 1 171 ? -7.064 -1.465 8.125 1.00 94.44 171 TRP A N 1
ATOM 1235 C CA . TRP A 1 171 ? -6.885 -1.518 9.574 1.00 94.44 171 TRP A CA 1
ATOM 1236 C C . TRP A 1 171 ? -6.297 -0.240 10.191 1.00 94.44 171 TRP A C 1
ATOM 1238 O O . TRP A 1 171 ? -6.829 0.270 11.185 1.00 94.44 171 TRP A O 1
ATOM 1248 N N . LEU A 1 172 ? -5.189 0.280 9.646 1.00 94.62 172 LEU A N 1
ATOM 1249 C CA . LEU A 1 172 ? -4.486 1.422 10.239 1.00 94.62 172 LEU A CA 1
ATOM 1250 C C . LEU A 1 172 ? -5.324 2.698 10.124 1.00 94.62 172 LEU A C 1
ATOM 1252 O O . LEU A 1 172 ? -5.519 3.390 11.124 1.00 94.62 172 LEU A O 1
ATOM 1256 N N . HIS A 1 173 ? -5.854 2.991 8.935 1.00 91.25 173 HIS A N 1
ATOM 1257 C CA . HIS A 1 173 ? -6.679 4.176 8.720 1.00 91.25 173 HI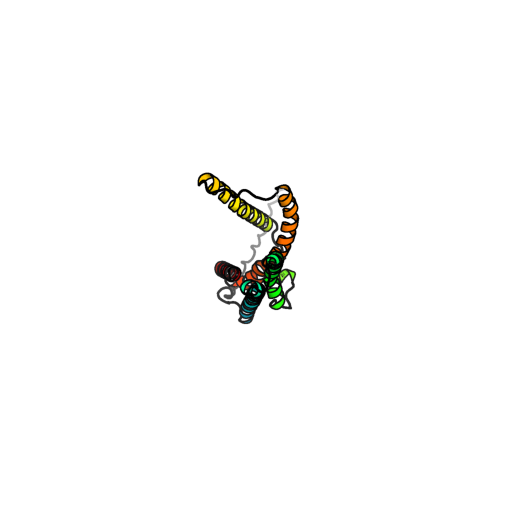S A CA 1
ATOM 1258 C C . HIS A 1 173 ? -7.922 4.184 9.621 1.00 91.25 173 HIS A C 1
ATOM 1260 O O . HIS A 1 173 ? -8.207 5.202 10.252 1.00 91.25 173 HIS A O 1
ATOM 1266 N N . GLU A 1 174 ? -8.622 3.051 9.768 1.00 90.00 174 GLU A N 1
ATOM 1267 C CA . GLU A 1 174 ? -9.765 2.943 10.685 1.00 90.00 174 GLU A CA 1
ATOM 1268 C C . GLU A 1 174 ? -9.343 3.100 12.155 1.00 90.00 174 GLU A C 1
ATOM 1270 O O . GLU A 1 174 ? -10.004 3.798 12.927 1.00 90.00 174 GLU A O 1
ATOM 1275 N N . SER A 1 175 ? -8.192 2.540 12.539 1.00 91.62 175 SER A N 1
ATOM 1276 C CA . SER A 1 175 ? -7.628 2.700 13.889 1.00 91.62 175 SER A CA 1
ATOM 1277 C C . SER A 1 175 ? -7.233 4.149 14.206 1.00 91.62 175 SER A C 1
ATOM 1279 O O . SER A 1 175 ? -7.235 4.561 15.371 1.00 91.62 175 SER A O 1
ATOM 1281 N N . LEU A 1 176 ? -6.895 4.934 13.181 1.00 92.75 176 LEU A N 1
ATOM 1282 C CA . LEU A 1 176 ? -6.548 6.349 13.294 1.00 92.75 176 LEU A CA 1
ATOM 1283 C C . LEU A 1 176 ? -7.743 7.291 13.085 1.00 92.75 176 LEU A C 1
ATOM 1285 O O . LEU A 1 176 ? -7.647 8.453 13.482 1.00 92.75 176 LEU A O 1
ATOM 1289 N N . ALA A 1 177 ? -8.867 6.809 12.546 1.00 89.81 177 ALA A N 1
ATOM 1290 C CA . ALA A 1 177 ? -10.052 7.614 12.236 1.00 89.81 177 ALA A CA 1
ATOM 1291 C C . ALA A 1 177 ? -10.559 8.495 13.401 1.00 89.81 177 ALA A C 1
ATOM 1293 O O . ALA A 1 177 ? -10.912 9.649 13.144 1.00 89.81 177 ALA A O 1
ATOM 1294 N N . PRO A 1 178 ? -10.532 8.055 14.682 1.00 90.94 178 PRO A N 1
ATOM 1295 C CA . PRO A 1 178 ? -10.928 8.906 15.810 1.00 90.94 178 PRO A CA 1
ATOM 1296 C C . PRO A 1 178 ? -10.083 10.178 15.986 1.00 90.94 178 PRO A C 1
ATOM 1298 O O . PRO A 1 178 ? -10.511 11.100 16.673 1.00 90.94 178 PRO A O 1
ATOM 1301 N N . ARG A 1 179 ? -8.887 10.250 15.386 1.00 88.38 179 ARG A N 1
ATOM 1302 C CA . ARG A 1 179 ? -8.011 11.434 15.431 1.00 88.38 179 ARG A CA 1
ATOM 1303 C C . ARG A 1 179 ? -8.328 12.467 14.344 1.00 88.38 179 ARG A C 1
ATOM 1305 O O . ARG A 1 179 ? -7.665 13.499 14.274 1.00 88.38 179 ARG A O 1
ATOM 1312 N N . GLY A 1 180 ? -9.326 12.200 13.505 1.00 92.56 180 GLY A N 1
ATOM 1313 C CA . GLY A 1 180 ? -9.684 13.045 12.375 1.00 92.56 180 GLY A CA 1
ATOM 1314 C C . GLY A 1 180 ? -8.814 12.798 11.142 1.00 92.56 180 GLY A C 1
ATOM 1315 O O . GLY A 1 180 ? -7.776 12.137 11.187 1.00 92.56 180 GLY A O 1
ATOM 1316 N N . PHE A 1 181 ? -9.268 13.352 10.018 1.00 92.62 181 PHE A N 1
ATOM 1317 C CA . PHE A 1 181 ? -8.702 13.095 8.694 1.00 92.62 181 PHE A CA 1
ATOM 1318 C C . PHE A 1 181 ? -7.206 13.424 8.602 1.00 92.62 181 PHE A C 1
ATOM 1320 O O . PHE A 1 181 ? -6.419 12.576 8.194 1.00 92.62 181 PHE A O 1
ATOM 1327 N N . TRP A 1 182 ? -6.805 14.628 9.017 1.00 95.19 182 TRP A N 1
ATOM 1328 C CA . TRP A 1 182 ? -5.426 15.096 8.856 1.00 95.19 182 TRP A CA 1
ATOM 1329 C C . TRP A 1 182 ? -4.424 14.268 9.650 1.00 95.19 182 TRP A C 1
ATOM 1331 O O . TRP A 1 182 ? -3.400 13.864 9.110 1.00 95.19 182 TRP A O 1
ATOM 1341 N N . ALA A 1 183 ? -4.736 13.958 10.909 1.00 91.88 183 ALA A N 1
ATOM 1342 C CA . ALA A 1 183 ? -3.876 13.113 11.725 1.00 91.88 183 ALA A CA 1
ATOM 1343 C C . ALA A 1 183 ? -3.770 11.701 11.135 1.00 91.88 183 ALA A C 1
ATOM 1345 O O . ALA A 1 183 ? -2.669 11.167 11.037 1.00 91.88 183 ALA A O 1
ATOM 1346 N N . ALA A 1 184 ? -4.890 11.108 10.708 1.00 91.75 184 ALA A N 1
ATOM 1347 C CA . ALA A 1 184 ? -4.882 9.787 10.089 1.00 91.75 184 ALA A CA 1
ATOM 1348 C C . ALA A 1 184 ? -4.058 9.762 8.791 1.00 91.75 184 ALA A C 1
ATOM 1350 O O . ALA A 1 184 ? -3.253 8.850 8.604 1.00 91.75 184 ALA A O 1
ATOM 1351 N N . ALA A 1 185 ? -4.214 10.772 7.932 1.00 92.88 185 ALA A N 1
ATOM 1352 C CA . ALA A 1 185 ? -3.460 10.902 6.690 1.00 92.88 185 ALA A CA 1
ATOM 1353 C C . ALA A 1 185 ? -1.956 11.060 6.954 1.00 92.88 185 ALA A C 1
ATOM 1355 O O . ALA A 1 185 ? -1.168 10.294 6.412 1.00 92.88 185 ALA A O 1
ATOM 1356 N N . LEU A 1 186 ? -1.559 11.988 7.832 1.00 94.81 186 LEU A N 1
ATOM 1357 C CA . LEU A 1 186 ? -0.148 12.237 8.142 1.00 94.81 186 LEU A CA 1
ATOM 1358 C C . LEU A 1 186 ? 0.538 11.012 8.747 1.00 94.81 186 LEU A C 1
ATOM 1360 O O . LEU A 1 186 ? 1.626 10.654 8.311 1.00 94.81 186 LEU A O 1
ATOM 1364 N N . TRP A 1 187 ? -0.100 10.342 9.710 1.00 93.69 187 TRP A N 1
ATOM 1365 C CA . TRP A 1 187 ? 0.465 9.136 10.319 1.00 93.69 187 TRP A CA 1
ATOM 1366 C C . TRP A 1 187 ? 0.564 7.976 9.333 1.00 93.69 187 TRP A C 1
ATOM 1368 O O . TRP A 1 187 ? 1.582 7.293 9.310 1.00 93.69 187 TRP A O 1
ATOM 1378 N N . THR A 1 188 ? -0.467 7.765 8.511 1.00 93.31 188 THR A N 1
ATOM 1379 C CA . THR A 1 188 ? -0.436 6.709 7.488 1.00 93.31 188 THR A CA 1
ATOM 1380 C C . THR A 1 188 ? 0.682 6.980 6.484 1.00 93.31 188 THR A C 1
ATOM 1382 O O . THR A 1 188 ? 1.474 6.086 6.215 1.00 93.31 188 THR A O 1
ATOM 1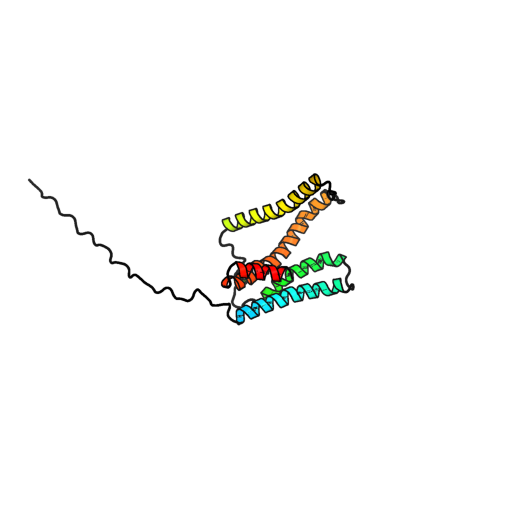385 N N . SER A 1 189 ? 0.804 8.216 5.992 1.00 92.69 189 SER A N 1
ATOM 1386 C CA . SER A 1 189 ? 1.858 8.597 5.048 1.00 92.69 189 SER A CA 1
ATOM 1387 C C . SER A 1 189 ? 3.256 8.504 5.656 1.00 92.69 189 SER A C 1
ATOM 1389 O O . SER A 1 189 ? 4.166 8.023 4.995 1.00 92.69 189 SER A O 1
ATOM 1391 N N . ALA A 1 190 ? 3.437 8.941 6.906 1.00 94.56 190 ALA A N 1
ATOM 1392 C CA . ALA A 1 190 ? 4.730 8.880 7.580 1.00 94.56 190 ALA A CA 1
ATOM 1393 C C . ALA A 1 190 ? 5.188 7.433 7.796 1.00 94.56 190 ALA A C 1
ATOM 1395 O O . ALA A 1 190 ? 6.335 7.116 7.515 1.00 94.56 190 ALA A O 1
ATOM 1396 N N . LEU A 1 191 ? 4.293 6.554 8.257 1.00 93.81 191 LEU A N 1
ATOM 1397 C CA . LEU A 1 191 ? 4.617 5.140 8.464 1.00 93.81 191 LEU A CA 1
ATOM 1398 C C . LEU A 1 191 ? 4.826 4.381 7.154 1.00 93.81 191 LEU A C 1
ATOM 1400 O O . LEU A 1 191 ? 5.599 3.437 7.139 1.00 93.81 191 LEU A O 1
ATOM 1404 N N . TRP A 1 192 ? 4.131 4.768 6.085 1.00 92.88 192 TRP A N 1
ATOM 1405 C CA . TRP A 1 192 ? 4.303 4.165 4.765 1.00 92.88 192 TRP A CA 1
ATOM 1406 C C . TRP A 1 192 ? 5.613 4.596 4.087 1.00 92.88 192 TRP A C 1
ATOM 1408 O O . TRP A 1 192 ? 6.172 3.841 3.303 1.00 92.88 192 TRP A O 1
ATOM 1418 N N . ALA A 1 193 ? 6.088 5.814 4.364 1.00 91.50 193 ALA A N 1
ATOM 1419 C CA . ALA A 1 193 ? 7.323 6.346 3.788 1.00 91.50 193 ALA A CA 1
ATOM 1420 C C . ALA A 1 193 ? 8.607 5.853 4.483 1.00 91.50 193 ALA A C 1
ATOM 1422 O O . ALA A 1 193 ? 9.682 5.998 3.902 1.00 91.50 193 ALA A O 1
ATOM 1423 N N . LEU A 1 194 ? 8.496 5.349 5.719 1.00 88.56 194 LEU A N 1
ATOM 1424 C CA . LEU A 1 194 ? 9.591 4.773 6.512 1.00 88.56 194 LEU A CA 1
ATOM 1425 C C . LEU A 1 194 ? 9.840 3.311 6.133 1.00 88.56 194 LEU A C 1
ATOM 1427 O O . LEU A 1 194 ? 11.032 2.957 6.011 1.00 88.56 194 LEU A O 1
#

InterPro domains:
  IPR042150 CAAX prenyl protease 2, MmRce1-like [PTHR35797] (38-194)

Radius of gyration: 28.38 Å; Cα contacts (8 Å, |Δi|>4): 105; chains: 1; bounding box: 114×35×54 Å

Sequence (194 aa):
MHLAPSAPAPVRRPAPEPVGRPVPDSVAGRGPGPIALMRVLGFAVLAIGASTLLSVPFALGPVPEEALGLAVPLAQLTPLLAVLAVRRRDQRLRDALGLVVRDRRRLLIGLAAALAAFALVPVLRILLGAVTGASLWAPSGSLLAVALAVPVVAVMQSLFAFGEETAWRGWLHESLAPRGFWAAALWTSALWAL

Nearest PDB structures (foldseek):
  6h2e-assembly1_P-2  TM=1.909E-01  e=8.845E+00  Aeromonas hydrophila subsp. hydrophila AL09-71

pLDDT: mean 85.21, std 13.58, range [44.19, 97.44]

Foldseek 3Di:
DDDDDDDDDDDDDDDDDDPDDDDPPPLPDDDDDPLLVVLLVQLLCQLVVVLVVLCVCVVVPPDDPVCCVVSVLVSLLRSLVSLVVSPDPPDDLCQQLVVDDPDVVVVVVVVVVVVCVVVVVVVVVVVCCVVVVPDPPDPPDDPVVVVVVVVVVVVSVVVSCSSNCSRLVRNQLVSCPSVPDVRSVVVSVVSVVD

Organism: NCBI:txid47847

Mean predicted aligned error: 11.16 Å

Solvent-accessible surface area (backbone atoms only — not comparable to full-atom values): 11484 Å² total; per-residue (Å²): 142,83,85,80,84,82,80,84,80,85,82,80,76,80,78,83,75,85,84,77,77,81,76,75,86,76,84,78,77,76,66,73,56,71,72,55,50,53,34,54,52,50,25,49,52,42,19,50,48,49,35,47,60,70,44,45,47,55,76,72,59,85,45,66,76,78,50,46,81,54,50,51,56,56,40,37,37,24,36,31,53,18,41,71,70,51,52,62,86,88,53,55,66,56,66,50,34,49,68,71,82,87,52,70,67,61,50,53,52,51,50,52,51,50,54,49,55,64,53,46,54,59,51,51,52,52,54,49,22,67,74,69,68,44,82,70,83,72,78,90,61,58,67,67,60,52,62,64,43,48,63,58,52,50,55,54,50,50,55,31,50,49,28,32,44,26,23,51,65,15,36,48,35,58,74,29,46,85,67,37,69,67,54,26,51,52,52,52,51,54,65,70,74,103